Protein 5DGX (pdb70)

InterPro domains:
  IPR003439 ABC transporter-like, ATP-binding domain [PF00005] (387-537)
  IPR003439 ABC transporter-like, ATP-binding domain [PS50893] (372-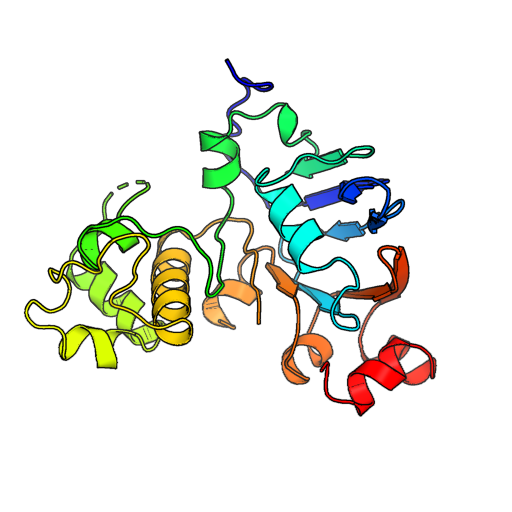606)
  IPR003593 AAA+ ATPase domain [SM00382] (396-583)
  IPR011527 ABC transporter type 1, transmembrane domain [PF00664] (47-317)
  IPR011527 ABC transporter type 1, transmembrane domain [PS50929] (47-340)
  IPR011917 ABC transporter, lipid A-core flippase, MsbA [TIGR02203] (32-605)
  IPR017871 ABC transporter-like, conserved site [PS00211] (509-523)
  IPR027417 P-loop containing nucleoside triphosphate hydrolase [G3DSA:3.40.50.300] (358-608)
  IPR027417 P-loop containing nucleoside triphosphate hydrolase [SSF52540] (364-606)
  IPR036640 ABC transporter type 1, transmembrane domain superfamily [G3DSA:1.20.1560.10] (19-357)
  IPR036640 ABC transporter type 1, transmembrane domain superfamily [SSF90123] (33-357)
  IPR039421 Type 1 protein exporter [PTHR24221] (89-603)

CATH classification: 3.40.50.300

Nearest PDB structures (foldseek):
  5dgx-assembly1_A  TM=1.004E+00  e=2.145E-57  Francisella tularensis subsp. tularensis FSC198
  5eum-assembly1_B  TM=8.869E-01  e=3.271E-34  Haemophilus influenzae PittII
  7qks-assembly1_A  TM=8.684E-01  e=1.379E-29  Komagataella phaffii CBS 7435
  7qkr-assembly1_A  TM=8.615E-01  e=6.132E-29  Komagataella phaffii CBS 7435
  8izp-assembly1_A  TM=8.606E-01  e=4.186E-22  Homo sapiens

Structure (mmCIF, N/CA/C/O backbone):
data_5DGX
#
_entry.id   5DGX
#
_cell.length_a   39.597
_cell.length_b   70.886
_cell.length_c   46.647
_cell.angle_alpha   90.00
_cell.angle_beta   103.77
_cell.angle_gamma   90.00
#
_symmetry.space_group_name_H-M   'P 1 21 1'
#
loop_
_entity.id
_entity.type
_entity.pdbx_description
1 polymer 'Lipid A export ATP-binding/permease protein MsbA'
2 non-polymer "ADENOSINE-5'-DIPHOSPHATE"
3 water water
#
loop_
_atom_site.group_PDB
_atom_site.id
_atom_site.type_symbol
_atom_site.label_atom_id
_atom_site.label_alt_id
_atom_site.label_comp_id
_atom_site.label_asym_id
_atom_site.label_entity_id
_atom_site.label_seq_id
_atom_site.pdbx_PDB_ins_code
_atom_site.Cartn_x
_atom_site.Cartn_y
_atom_site.Cartn_z
_atom_site.occupancy
_atom_site.B_iso_or_equiv
_atom_site.auth_seq_id
_atom_site.auth_comp_id
_atom_site.auth_asym_id
_atom_site.auth_atom_id
_atom_site.pdbx_PDB_model_num
ATOM 1 N N . LYS A 1 5 ? 20.060 59.689 31.915 1.00 49.96 358 LYS A N 1
ATOM 2 C CA . LYS A 1 5 ? 21.007 59.022 32.863 1.00 47.20 358 LYS A CA 1
ATOM 3 C C . LYS A 1 5 ? 20.418 57.838 33.616 1.00 46.77 358 LYS A C 1
ATOM 4 O O . LYS A 1 5 ? 19.255 57.838 34.040 1.00 44.71 358 LYS A O 1
ATOM 6 N N A GLU A 1 6 ? 21.270 56.837 33.786 0.50 45.15 359 GLU A N 1
ATOM 7 N N B GLU A 1 6 ? 21.239 56.808 33.759 0.50 43.49 359 GLU A N 1
ATOM 8 C CA A GLU A 1 6 ? 20.955 55.630 34.505 0.50 42.84 359 GLU A CA 1
ATOM 9 C CA B GLU A 1 6 ? 20.914 55.651 34.566 0.50 40.44 359 GLU A CA 1
ATOM 10 C C A GLU A 1 6 ? 22.217 55.329 35.297 0.50 41.28 359 GLU A C 1
ATOM 11 C C B GLU A 1 6 ? 22.212 55.289 35.266 0.50 39.97 359 GLU A C 1
ATOM 12 O O A GLU A 1 6 ? 23.277 55.907 35.024 0.50 40.76 359 GLU A O 1
ATOM 13 O O B GLU A 1 6 ? 23.285 55.790 34.900 0.50 39.70 359 GLU A O 1
ATOM 24 N N . THR A 1 7 ? 22.108 54.451 36.288 1.00 38.92 360 THR A N 1
ATOM 25 C CA . THR A 1 7 ? 23.254 54.055 37.089 1.00 38.32 360 THR A CA 1
ATOM 26 C C . THR A 1 7 ? 24.306 53.265 36.320 1.00 37.52 360 THR A C 1
ATOM 27 O O . THR A 1 7 ? 25.480 53.330 36.659 1.00 39.28 360 THR A O 1
ATOM 31 N N . GLY A 1 8 ? 23.895 52.529 35.287 1.00 35.07 361 GLY A N 1
ATOM 32 C CA . GLY A 1 8 ? 24.828 51.668 34.578 1.00 33.04 361 GLY A CA 1
ATOM 33 C C . GLY A 1 8 ? 24.963 51.915 33.089 1.00 34.09 361 GLY A C 1
ATOM 34 O O . GLY A 1 8 ? 24.026 52.354 32.417 1.00 34.19 361 GLY A O 1
ATOM 35 N N . SER A 1 9 ? 26.148 51.606 32.581 1.00 34.41 362 SER A N 1
ATOM 36 C CA . SER A 1 9 ? 26.454 51.747 31.163 1.00 35.48 362 SER A CA 1
ATOM 37 C C . SER A 1 9 ? 26.900 50.449 30.471 1.00 35.20 362 SER A C 1
ATOM 38 O O . SER A 1 9 ? 27.084 50.437 29.246 1.00 36.18 362 SER A O 1
ATOM 41 N N . LYS A 1 10 ? 27.055 49.363 31.232 1.00 31.45 363 LYS A N 1
ATOM 42 C CA . LYS A 1 10 ? 27.578 48.115 30.688 1.00 30.54 363 LYS A CA 1
ATOM 43 C C . LYS A 1 10 ? 26.512 47.354 29.937 1.00 28.61 363 LYS A C 1
ATOM 44 O O . LYS A 1 10 ? 25.359 47.271 30.386 1.00 27.47 363 LYS A O 1
ATOM 50 N N . GLU A 1 11 ? 26.909 46.802 28.797 1.00 29.17 364 GLU A N 1
ATOM 51 C CA . GLU A 1 11 ? 26.022 45.983 27.979 1.00 29.03 364 GLU A CA 1
ATOM 52 C C . GLU A 1 11 ? 26.599 44.573 27.833 1.00 28.26 364 GLU A C 1
ATOM 53 O O . GLU A 1 11 ? 27.406 44.318 26.939 1.00 25.90 364 GLU A O 1
ATOM 59 N N . LEU A 1 12 ? 26.228 43.666 28.739 1.00 24.69 365 LEU A N 1
ATOM 60 C CA . LEU A 1 12 ? 26.682 42.260 28.635 1.00 26.06 365 LEU A CA 1
ATOM 61 C C . LEU A 1 12 ? 26.156 41.611 27.345 1.00 26.99 365 LEU A C 1
ATOM 62 O O . LEU A 1 12 ? 24.961 41.596 27.078 1.00 27.36 365 LEU A O 1
ATOM 67 N N . ALA A 1 13 ? 27.056 41.055 26.543 1.00 27.85 366 ALA A N 1
ATOM 68 C CA . ALA A 1 13 ? 26.655 40.469 25.278 1.00 29.47 366 ALA A CA 1
ATOM 69 C C . ALA A 1 13 ? 26.081 39.080 25.429 1.00 30.06 366 ALA A C 1
ATOM 70 O O . ALA A 1 13 ? 25.044 38.788 24.861 1.00 34.41 366 ALA A O 1
ATOM 72 N N . LYS A 1 14 ? 26.734 38.226 26.213 1.00 29.40 367 LYS A N 1
ATOM 73 C CA . LYS A 1 14 ? 26.297 36.851 26.381 1.00 30.34 367 LYS A CA 1
ATOM 74 C C . LYS A 1 14 ? 26.257 36.528 27.854 1.00 29.68 367 LYS A C 1
ATOM 75 O O . LYS A 1 14 ? 27.267 36.650 28.549 1.00 26.48 367 LYS A O 1
ATOM 81 N N . VAL A 1 15 ? 25.069 36.130 28.300 1.00 29.60 368 VAL A N 1
ATOM 82 C CA . VAL A 1 15 ? 24.798 35.804 29.699 1.00 28.39 368 VAL A CA 1
ATOM 83 C C . VAL A 1 15 ? 24.417 34.327 29.876 1.00 28.60 368 VAL A C 1
ATOM 84 O O . VAL A 1 15 ? 23.546 33.820 29.185 1.00 28.23 368 VAL A O 1
ATOM 88 N N . ASP A 1 16 ? 25.119 33.643 30.777 1.00 27.37 369 ASP A N 1
ATOM 89 C CA . ASP A 1 16 ? 24.885 32.233 31.056 1.00 29.53 369 ASP A CA 1
ATOM 90 C C . ASP A 1 16 ? 23.680 32.024 31.979 1.00 28.09 369 ASP A C 1
ATOM 91 O O . ASP A 1 16 ? 22.939 31.040 31.835 1.00 27.75 369 ASP A O 1
ATOM 96 N N . GLY A 1 17 ? 23.483 32.933 32.926 1.00 28.63 370 GLY A N 1
ATOM 97 C CA . GLY A 1 17 ? 22.332 32.852 33.802 1.00 26.29 370 GLY A CA 1
ATOM 98 C C . GLY A 1 17 ? 22.569 32.591 35.283 1.00 25.59 370 GLY A C 1
ATOM 99 O O . GLY A 1 17 ? 21.670 32.160 35.959 1.00 26.89 370 GLY A O 1
ATOM 100 N N . ASN A 1 18 ? 23.774 32.848 35.772 1.00 24.91 371 ASN A N 1
ATOM 101 C CA . ASN A 1 18 ? 24.083 32.757 37.170 1.00 24.55 371 ASN A CA 1
ATOM 102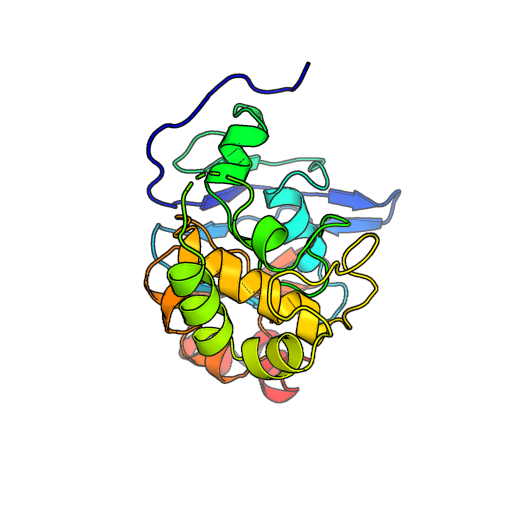 C C . ASN A 1 18 ? 23.536 34.012 37.812 1.00 24.56 371 ASN A C 1
ATOM 103 O O . ASN A 1 18 ? 23.813 35.126 37.347 1.00 26.14 371 ASN A O 1
ATOM 108 N N . VAL A 1 19 ? 22.756 33.846 38.873 1.00 24.47 372 VAL A N 1
ATOM 109 C CA . VAL A 1 19 ? 22.172 34.994 39.565 1.00 23.94 372 VAL A CA 1
ATOM 110 C C . VAL A 1 19 ? 22.575 34.867 41.023 1.00 24.11 372 VAL A C 1
ATOM 111 O O . VAL A 1 19 ? 22.371 33.829 41.640 1.00 26.33 372 VAL A O 1
ATOM 115 N N . THR A 1 20 ? 23.167 35.928 41.558 1.00 23.83 373 THR A N 1
ATOM 116 C CA . THR A 1 20 ? 23.618 35.968 42.930 1.00 22.27 373 THR A CA 1
ATOM 117 C C . THR A 1 20 ? 22.889 37.101 43.663 1.00 23.28 373 THR A C 1
ATOM 118 O O . THR A 1 20 ? 22.999 38.264 43.307 1.00 23.06 373 THR A O 1
ATOM 122 N N . ILE A 1 21 ? 22.167 36.759 44.708 1.00 22.19 374 ILE A N 1
ATOM 123 C CA . ILE A 1 21 ? 21.494 37.763 45.536 1.00 22.49 374 ILE A CA 1
ATOM 124 C C . ILE A 1 21 ? 22.285 37.728 46.846 1.00 23.66 374 ILE A C 1
ATOM 125 O O . ILE A 1 21 ? 22.467 36.656 47.419 1.00 23.71 374 ILE A O 1
ATOM 130 N N . LYS A 1 22 ? 22.725 38.890 47.323 1.00 24.17 375 LYS A N 1
ATOM 131 C CA . LYS A 1 22 ? 23.566 38.962 48.521 1.00 27.91 375 LYS A CA 1
ATOM 132 C C . LYS A 1 22 ? 23.160 40.109 49.435 1.00 27.08 375 LYS A C 1
ATOM 133 O O . LYS A 1 22 ? 23.066 41.272 49.010 1.00 24.82 375 LYS A O 1
ATOM 139 N N . ASP A 1 23 ? 22.930 39.770 50.698 1.00 28.41 376 ASP A N 1
ATOM 140 C CA . ASP A 1 23 ? 22.547 40.718 51.762 1.00 29.57 376 ASP A CA 1
ATOM 141 C C . ASP A 1 23 ? 21.454 41.689 51.322 1.00 29.10 376 ASP A C 1
ATOM 142 O O . ASP A 1 23 ? 21.483 42.862 51.711 1.00 28.31 376 ASP A O 1
ATOM 147 N N . LEU A 1 24 ? 20.471 41.197 50.561 1.00 26.29 377 LEU A N 1
ATOM 148 C CA . LEU A 1 24 ? 19.461 42.084 49.987 1.00 25.40 377 LEU A CA 1
ATOM 149 C C . LEU A 1 24 ? 18.397 42.481 51.015 1.00 25.26 377 LEU A C 1
ATOM 150 O O . LEU A 1 24 ? 17.784 41.623 51.601 1.00 24.19 377 LEU A O 1
ATOM 155 N N . SER A 1 25 ? 18.212 43.779 51.211 1.00 22.89 378 SER A N 1
ATOM 156 C CA . SER A 1 25 ? 17.185 44.316 52.096 1.00 24.20 378 SER A CA 1
ATOM 157 C C . SER A 1 25 ? 16.364 45.380 51.384 1.00 22.83 378 SER A C 1
ATOM 158 O O . SER A 1 25 ? 16.850 46.077 50.468 1.00 23.41 378 SER A O 1
ATOM 161 N N . PHE A 1 26 ? 15.116 45.525 51.805 1.00 22.13 379 PHE A N 1
ATOM 162 C CA . PHE A 1 26 ? 14.209 46.494 51.244 1.00 22.98 379 PHE A CA 1
ATOM 163 C C . PHE A 1 26 ? 13.095 46.784 52.242 1.00 24.13 379 PHE A C 1
ATOM 164 O O . PHE A 1 26 ? 12.735 45.921 53.063 1.00 23.05 379 PHE A O 1
ATOM 172 N N . ALA A 1 27 ? 12.590 48.004 52.187 1.00 23.74 380 ALA A N 1
ATOM 173 C CA . ALA A 1 27 ? 11.491 48.430 53.048 1.00 23.31 380 ALA A CA 1
ATOM 174 C C . ALA A 1 27 ? 10.527 49.334 52.312 1.00 23.59 380 ALA A C 1
ATOM 175 O O . ALA A 1 27 ? 10.932 50.062 51.403 1.00 24.18 380 ALA A O 1
ATOM 177 N N . PHE A 1 28 ? 9.255 49.270 52.687 1.00 24.19 381 PHE A N 1
ATOM 178 C CA . PHE A 1 28 ? 8.238 50.225 52.266 1.00 23.65 381 PHE A CA 1
ATOM 179 C C . PHE A 1 28 ? 8.054 51.094 53.514 1.00 26.07 381 PHE A C 1
ATOM 180 O O . PHE A 1 28 ? 7.465 50.647 54.514 1.00 25.33 381 PHE A O 1
ATOM 188 N N . GLY A 1 29 ? 8.607 52.302 53.498 1.00 26.15 382 GLY A N 1
ATOM 189 C CA . GLY A 1 29 ? 8.560 53.162 54.698 1.00 30.51 382 GLY A CA 1
ATOM 190 C C . GLY A 1 29 ? 9.264 52.485 55.867 1.00 29.81 382 GLY A C 1
ATOM 191 O O . GLY A 1 29 ? 10.396 52.072 55.775 1.00 31.34 382 GLY A O 1
ATOM 192 N N . GLU A 1 30 ? 8.589 52.347 56.989 1.00 33.08 383 GLU A N 1
ATOM 193 C CA . GLU A 1 30 ? 9.195 51.668 58.134 1.00 35.07 383 GLU A CA 1
ATOM 194 C C . GLU A 1 30 ? 8.928 50.164 58.139 1.00 34.34 383 GLU A C 1
ATOM 195 O O . GLU A 1 30 ? 9.381 49.471 59.053 1.00 33.67 383 GLU A O 1
ATOM 201 N N . HIS A 1 31 ? 8.221 49.647 57.111 1.00 31.47 384 HIS A N 1
ATOM 202 C CA . HIS A 1 31 ? 7.925 48.209 57.016 1.00 30.22 384 HIS A CA 1
ATOM 203 C C . HIS A 1 31 ? 9.024 47.516 56.245 1.00 29.65 384 HIS A C 1
ATOM 204 O O . HIS A 1 31 ? 9.065 47.608 55.036 1.00 26.74 384 HIS A O 1
ATOM 211 N N . LYS A 1 32 ? 9.939 46.871 56.968 1.00 30.40 385 LYS A N 1
ATOM 212 C CA . LYS A 1 32 ? 11.051 46.122 56.367 1.00 31.42 385 LYS A CA 1
ATOM 213 C C . LYS A 1 32 ? 10.521 44.799 55.830 1.00 30.38 385 LYS A C 1
ATOM 214 O O . LYS A 1 32 ? 10.199 43.916 56.596 1.00 32.22 385 LYS A O 1
ATOM 220 N N . VAL A 1 33 ? 10.482 44.655 54.507 1.00 27.87 386 VAL A N 1
ATOM 221 C CA . VAL A 1 33 ? 9.879 43.484 53.874 1.00 27.12 386 VAL A CA 1
ATOM 222 C C . VAL A 1 33 ? 10.877 42.430 53.359 1.00 25.45 386 VAL A C 1
ATOM 223 O O . VAL A 1 33 ? 10.479 41.309 53.047 1.00 23.06 386 VAL A O 1
ATOM 227 N N . LEU A 1 34 ? 12.149 42.814 53.297 1.00 24.71 387 LEU A N 1
ATOM 228 C CA . LEU A 1 34 ? 13.241 41.917 52.951 1.00 23.87 387 LEU A CA 1
ATOM 229 C C . LEU A 1 34 ? 14.395 42.293 53.879 1.00 25.24 387 LEU A C 1
ATOM 230 O O . LEU A 1 34 ? 14.723 43.490 54.020 1.00 22.63 387 LEU A O 1
ATOM 235 N N A SER A 1 35 ? 14.983 41.288 54.533 0.50 26.03 388 SER A N 1
ATOM 236 N N B SER A 1 35 ? 14.984 41.289 54.526 0.50 26.05 388 SER A N 1
ATOM 237 C CA A SER A 1 35 ? 16.092 41.489 55.474 0.50 27.87 388 SER A CA 1
ATOM 238 C CA B SER A 1 35 ? 16.125 41.508 55.403 0.50 28.05 388 SER A CA 1
ATOM 239 C C A SER A 1 35 ? 17.269 40.523 55.215 0.50 27.53 388 SER A C 1
ATOM 240 C C B SER A 1 35 ? 17.257 40.516 55.157 0.50 27.53 388 SER A C 1
ATOM 241 O O A SER A 1 35 ? 17.182 39.335 55.541 0.50 28.63 388 SER A O 1
ATOM 242 O O B SER A 1 35 ? 17.135 39.319 55.430 0.50 28.52 388 SER A O 1
ATOM 247 N N . GLY A 1 36 ? 18.360 41.041 54.644 1.00 26.94 389 GLY A N 1
ATOM 248 C CA . GLY A 1 36 ? 19.564 40.262 54.393 1.00 26.36 389 GLY A CA 1
ATOM 249 C C . GLY A 1 36 ? 19.383 38.981 53.627 1.00 25.78 389 GLY A C 1
ATOM 250 O O . GLY A 1 36 ? 19.947 37.979 53.991 1.00 26.58 389 GLY A O 1
ATOM 251 N N . VAL A 1 37 ? 18.607 39.029 52.545 1.00 24.61 390 VAL A N 1
ATOM 252 C CA . VAL A 1 37 ? 18.381 37.848 51.755 1.00 23.97 390 VAL A CA 1
ATOM 253 C C . VAL A 1 37 ? 19.608 37.537 50.930 1.00 25.18 390 VAL A C 1
ATOM 254 O O . VAL A 1 37 ? 20.157 38.408 50.213 1.00 22.63 390 VAL A O 1
ATOM 258 N N . SER A 1 38 ? 20.020 36.277 51.000 1.00 24.35 391 SER A N 1
ATOM 259 C CA . SER A 1 38 ? 21.149 35.818 50.239 1.00 24.21 391 SER A CA 1
ATOM 260 C C . SER A 1 38 ? 20.839 34.465 49.579 1.00 24.74 391 SER A C 1
ATOM 261 O O . SER A 1 38 ? 20.455 33.492 50.251 1.00 26.44 391 SER A O 1
ATOM 264 N N . VAL A 1 39 ? 20.974 34.401 48.261 1.00 25.48 392 VAL A N 1
ATOM 265 C CA . VAL A 1 39 ? 20.718 33.149 47.513 1.00 24.47 392 VAL A CA 1
ATOM 266 C C . VAL A 1 39 ? 21.641 33.106 46.289 1.00 25.70 392 VAL A C 1
ATOM 267 O O . VAL A 1 39 ? 21.770 34.088 45.616 1.00 23.47 392 VAL A O 1
ATOM 271 N N . ASP A 1 40 ? 22.278 31.977 46.016 1.00 26.90 393 ASP A N 1
ATOM 272 C CA . ASP A 1 40 ? 23.141 31.892 44.823 1.00 32.69 393 ASP A CA 1
ATOM 273 C C . ASP A 1 40 ? 22.499 30.853 43.924 1.00 31.63 393 ASP A C 1
ATOM 274 O O . ASP A 1 40 ? 22.294 29.699 44.320 1.00 34.38 393 ASP A O 1
ATOM 279 N N . ILE A 1 41 ? 22.133 31.291 42.728 1.00 30.91 394 ILE A N 1
ATOM 280 C CA . ILE A 1 41 ? 21.443 30.472 41.756 1.00 27.61 394 ILE A CA 1
ATOM 281 C C . ILE A 1 41 ? 22.404 30.210 40.613 1.00 27.76 394 ILE A C 1
ATOM 282 O O . ILE A 1 41 ? 22.865 31.148 39.948 1.00 29.41 394 ILE A O 1
ATOM 287 N N A LYS A 1 42 ? 22.756 28.948 40.393 0.50 25.88 395 LYS A N 1
ATOM 288 N N B LYS A 1 42 ? 22.710 28.940 40.390 0.50 25.76 395 LYS A N 1
ATOM 289 C CA A LYS A 1 42 ? 23.694 28.641 39.309 0.50 26.38 395 LYS A CA 1
ATOM 290 C CA B LYS A 1 42 ? 23.628 28.549 39.325 0.50 26.33 395 LYS A CA 1
ATOM 291 C C A LYS A 1 42 ? 22.919 28.521 37.992 0.50 25.22 395 LYS A C 1
ATOM 292 C C B LYS A 1 42 ? 22.896 28.496 37.976 0.50 25.09 395 LYS A C 1
ATOM 293 O O A LYS A 1 42 ? 21.757 28.133 37.950 0.50 23.60 395 LYS A O 1
ATOM 294 O O B LYS A 1 42 ? 21.728 28.125 37.895 0.50 23.31 395 LYS A O 1
ATOM 305 N N . ALA A 1 43 ? 23.583 28.872 36.905 1.00 25.80 396 ALA A N 1
ATOM 306 C CA . ALA A 1 43 ? 22.982 28.824 35.571 1.00 26.43 396 ALA A CA 1
ATOM 307 C C . ALA A 1 43 ? 22.281 27.511 35.322 1.00 26.27 396 ALA A C 1
ATOM 308 O O . ALA A 1 43 ? 22.845 26.449 35.577 1.00 28.34 396 ALA A O 1
ATOM 310 N N . GLY A 1 44 ? 21.038 27.582 34.858 1.00 25.57 397 GLY A N 1
ATOM 311 C CA . GLY A 1 44 ? 20.278 26.401 34.547 1.00 26.98 397 GLY A CA 1
ATOM 312 C C . GLY A 1 44 ? 19.463 25.803 35.672 1.00 26.13 397 GLY A C 1
ATOM 313 O O . GLY A 1 44 ? 18.637 24.938 35.443 1.00 25.24 397 GLY A O 1
ATOM 314 N N . GLN A 1 45 ? 19.679 26.237 36.907 1.00 26.07 398 GLN A N 1
ATOM 315 C CA . GLN A 1 45 ? 18.900 25.685 37.988 1.00 27.20 398 GLN A CA 1
ATOM 316 C C . GLN A 1 45 ? 17.487 26.272 38.010 1.00 26.03 398 GLN A C 1
ATOM 317 O O . GLN A 1 45 ? 17.254 27.379 37.492 1.00 24.98 398 GLN A O 1
ATOM 323 N N . THR A 1 46 ? 16.576 25.541 38.657 1.00 24.18 399 THR A N 1
ATOM 324 C CA . THR A 1 46 ? 15.230 26.014 38.960 1.00 24.34 399 THR A CA 1
ATOM 325 C C . THR A 1 46 ? 15.206 26.144 40.488 1.00 23.38 399 THR A C 1
ATOM 326 O O . THR A 1 46 ? 15.374 25.156 41.209 1.00 22.94 399 THR A O 1
ATOM 330 N N . VAL A 1 47 ? 15.016 27.360 40.949 1.00 19.48 400 VAL A N 1
ATOM 331 C CA . VAL A 1 47 ? 14.943 27.673 42.387 1.00 21.16 400 VAL A CA 1
ATOM 332 C C . VAL A 1 47 ? 13.551 28.196 42.697 1.00 19.36 400 VAL A C 1
ATOM 333 O O . VAL A 1 47 ? 13.102 29.219 42.170 1.00 19.40 400 VAL A O 1
ATOM 337 N N . ALA A 1 48 ? 12.877 27.511 43.624 1.00 20.42 401 ALA A N 1
ATOM 338 C CA . ALA A 1 48 ? 11.515 27.847 44.008 1.00 20.56 401 ALA A CA 1
ATOM 339 C C . ALA A 1 48 ? 11.533 28.645 45.295 1.00 21.86 401 ALA A C 1
ATOM 340 O O . ALA A 1 48 ? 12.199 28.247 46.269 1.00 24.53 401 ALA A O 1
ATOM 342 N N . PHE A 1 49 ? 10.856 29.794 45.300 1.00 20.35 402 PHE A N 1
ATOM 343 C CA . PHE A 1 49 ? 10.728 30.624 46.487 1.00 21.11 402 PHE A CA 1
ATOM 344 C C . PHE A 1 49 ? 9.332 30.372 47.053 1.00 20.04 402 PHE A C 1
ATOM 345 O O . PHE A 1 49 ? 8.346 30.468 46.286 1.00 20.33 402 PHE A O 1
ATOM 353 N N . VAL A 1 50 ? 9.242 30.044 48.356 1.00 19.54 403 VAL A N 1
ATOM 354 C CA . VAL A 1 50 ? 7.985 29.775 48.981 1.00 20.40 403 VAL A CA 1
ATOM 355 C C . VAL A 1 50 ? 7.902 30.518 50.311 1.00 20.80 403 VAL A C 1
ATOM 356 O O . VAL A 1 50 ? 8.907 30.882 50.918 1.00 22.49 403 VAL A O 1
ATOM 360 N N . GLY A 1 51 ? 6.689 30.721 50.746 1.00 21.42 404 GLY A N 1
ATOM 361 C CA . GLY A 1 51 ? 6.472 31.444 52.007 1.00 22.68 404 GLY A CA 1
ATOM 362 C C . GLY A 1 51 ? 5.053 31.935 52.055 1.00 23.32 404 GLY A C 1
ATOM 363 O O . GLY A 1 51 ? 4.373 32.000 51.052 1.00 22.69 404 GLY A O 1
ATOM 364 N N . LYS A 1 52 ? 4.580 32.228 53.258 1.00 25.38 405 LYS A N 1
ATOM 365 C CA . LYS A 1 52 ? 3.253 32.767 53.396 1.00 27.56 405 LYS A CA 1
ATOM 366 C C . LYS A 1 52 ? 3.120 34.089 52.647 1.00 26.34 405 LYS A C 1
ATOM 367 O O . LYS A 1 52 ? 4.097 34.799 52.440 1.00 26.23 405 LYS A O 1
ATOM 373 N N . SER A 1 53 ? 1.907 34.394 52.199 1.00 28.49 406 SER A N 1
ATOM 374 C CA . SER A 1 53 ? 1.630 35.685 51.576 1.00 31.06 406 SER A CA 1
ATOM 375 C C . SER A 1 53 ? 2.265 36.749 52.454 1.00 29.47 406 SER A C 1
ATOM 376 O O . SER A 1 53 ? 2.221 36.647 53.697 1.00 30.43 406 SER A O 1
ATOM 379 N N . GLY A 1 54 ? 2.858 37.758 51.828 1.00 29.54 407 GLY A N 1
ATOM 380 C CA . GLY A 1 54 ? 3.537 38.849 52.550 1.00 27.35 407 GLY A CA 1
ATOM 381 C C . GLY A 1 54 ? 4.980 38.620 52.987 1.00 26.60 407 GLY A C 1
ATOM 382 O O . GLY A 1 54 ? 5.561 39.470 53.625 1.00 28.04 407 GLY A O 1
ATOM 383 N N A SER A 1 55 ? 5.549 37.463 52.641 0.50 25.38 408 SER A N 1
ATOM 384 N N B SER A 1 55 ? 5.557 37.468 52.659 0.50 25.69 408 SER A N 1
ATOM 385 C CA A SER A 1 55 ? 6.918 37.118 53.013 0.50 24.77 408 SER A CA 1
ATOM 386 C CA B SER A 1 55 ? 6.923 37.165 53.059 0.50 25.25 408 SER A CA 1
ATOM 387 C C A SER A 1 55 ? 7.990 37.885 52.216 0.50 23.37 408 SER A C 1
ATOM 388 C C B SER A 1 55 ? 7.995 37.885 52.217 0.50 23.62 408 SER A C 1
ATOM 389 O O A SER A 1 55 ? 9.180 37.771 52.524 0.50 23.45 408 SER A O 1
ATOM 390 O O B SER A 1 55 ? 9.190 37.741 52.497 0.50 23.56 408 SER A O 1
ATOM 395 N N . GLY A 1 56 ? 7.582 38.617 51.177 1.00 23.67 409 GLY A N 1
ATOM 396 C CA . GLY A 1 56 ? 8.507 39.424 50.364 1.00 23.37 409 GLY A CA 1
ATOM 397 C C . GLY A 1 56 ? 8.898 38.849 49.019 1.00 22.23 409 GLY A C 1
ATOM 398 O O . GLY A 1 56 ? 9.768 39.401 48.309 1.00 25.03 409 GLY A O 1
ATOM 399 N N . LYS A 1 57 ? 8.226 37.783 48.612 1.00 22.46 410 LYS A N 1
ATOM 400 C CA . LYS A 1 57 ? 8.586 37.043 47.387 1.00 23.45 410 LYS A CA 1
ATOM 401 C C . LYS A 1 57 ? 8.438 37.881 46.097 1.00 23.00 410 LYS A C 1
ATOM 402 O O . LYS A 1 57 ? 9.352 37.932 45.275 1.00 22.76 410 LYS A O 1
ATOM 408 N N . THR A 1 58 ? 7.283 38.509 45.929 1.00 22.48 411 THR A N 1
ATOM 409 C CA . THR A 1 58 ? 7.005 39.331 44.761 1.00 24.51 411 THR A CA 1
ATOM 410 C C . THR A 1 58 ? 7.968 40.519 44.724 1.00 24.35 411 THR A C 1
ATOM 411 O O . THR A 1 58 ? 8.549 40.861 43.668 1.00 20.97 411 THR A O 1
ATOM 415 N N . THR A 1 59 ? 8.158 41.137 45.876 1.00 21.89 412 THR A N 1
ATOM 416 C CA . THR A 1 59 ? 9.012 42.309 45.985 1.00 22.22 412 THR A CA 1
ATOM 417 C C . THR A 1 59 ? 10.435 41.938 45.617 1.00 20.66 412 THR A C 1
ATOM 418 O O . THR A 1 59 ? 11.067 42.670 44.849 1.00 21.21 412 THR A O 1
ATOM 422 N N . LEU A 1 60 ? 10.903 40.774 46.076 1.00 19.58 413 LEU A N 1
ATOM 423 C CA . LEU A 1 60 ? 12.250 40.295 45.718 1.00 21.28 413 LEU A CA 1
ATOM 424 C C . LEU A 1 60 ? 12.402 40.197 44.185 1.00 19.62 413 LEU A C 1
ATOM 425 O O . LEU A 1 60 ? 13.391 40.684 43.606 1.00 19.93 413 LEU A O 1
ATOM 430 N N . THR A 1 61 ? 11.417 39.579 43.536 1.00 19.54 414 THR A N 1
ATOM 431 C CA . THR A 1 61 ? 11.494 39.370 42.102 1.00 21.44 414 THR A CA 1
ATOM 432 C C . THR A 1 61 ? 11.421 40.680 41.371 1.00 21.86 414 THR A C 1
ATOM 433 O O . THR A 1 61 ? 12.055 40.833 40.330 1.00 23.00 414 THR A O 1
ATOM 437 N N . SER A 1 62 ? 10.633 41.623 41.878 1.00 21.15 415 SER A N 1
ATOM 438 C CA . SER A 1 62 ? 10.541 42.945 41.259 1.00 24.89 415 SER A CA 1
ATOM 439 C C . SER A 1 62 ? 11.877 43.691 41.293 1.00 23.06 415 SER A C 1
ATOM 440 O O . SER A 1 62 ? 12.239 44.380 40.314 1.00 22.58 415 SER A O 1
ATOM 443 N N . ILE A 1 63 ? 12.572 43.573 42.434 1.00 19.27 416 ILE A N 1
ATOM 444 C CA . ILE A 1 63 ? 13.874 44.167 42.643 1.00 19.14 416 ILE A CA 1
ATOM 445 C C . ILE A 1 63 ? 14.848 43.629 41.586 1.00 19.75 416 ILE A C 1
ATOM 446 O O . ILE A 1 63 ? 15.655 44.354 41.047 1.00 20.65 416 ILE A O 1
ATOM 451 N N . ILE A 1 64 ? 14.747 42.356 41.240 1.00 21.92 417 ILE A N 1
ATOM 452 C CA . ILE A 1 64 ? 15.620 41.831 40.212 1.00 20.37 417 ILE A CA 1
ATOM 453 C C . ILE A 1 64 ? 15.500 42.569 38.877 1.00 21.72 417 ILE A C 1
ATOM 454 O O . ILE A 1 64 ? 16.529 42.805 38.238 1.00 21.39 417 ILE A O 1
ATOM 459 N N . SER A 1 65 ? 14.273 42.933 38.473 1.00 20.68 418 SER A N 1
ATOM 460 C CA . SER A 1 65 ? 14.043 43.653 37.223 1.00 21.44 418 SER A CA 1
ATOM 461 C C . SER A 1 65 ? 14.244 45.168 37.393 1.00 20.95 418 SER A C 1
ATOM 462 O O . SER A 1 65 ? 14.056 45.919 36.437 1.00 24.03 418 SER A O 1
ATOM 465 N N . ARG A 1 66 ? 14.624 45.571 38.613 1.00 20.87 419 ARG A N 1
ATOM 466 C CA . ARG A 1 66 ? 14.797 46.972 38.993 1.00 22.98 419 ARG A CA 1
ATOM 467 C C . ARG A 1 66 ? 13.479 47.778 38.964 1.00 22.25 419 ARG A C 1
ATOM 468 O O . ARG A 1 66 ? 13.480 48.978 38.703 1.00 24.92 419 ARG A O 1
ATOM 476 N N . PHE A 1 67 ? 12.359 47.102 39.181 1.00 22.41 420 P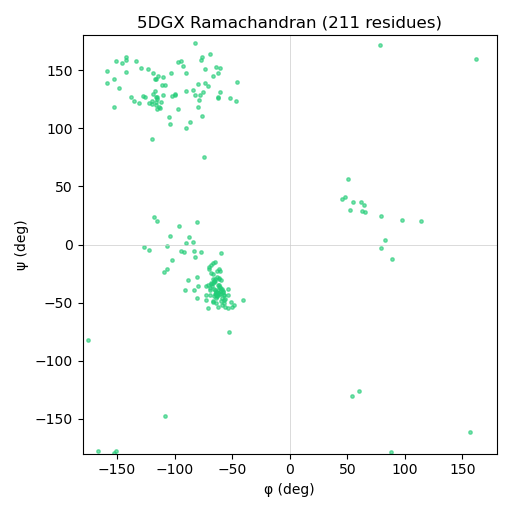HE A N 1
ATOM 477 C CA . PHE A 1 67 ? 11.055 47.768 39.362 1.00 23.65 420 PHE A CA 1
ATOM 478 C C . PHE A 1 67 ? 11.035 48.496 40.716 1.00 20.95 420 PHE A C 1
ATOM 479 O O . PHE A 1 67 ? 10.220 49.416 40.912 1.00 22.34 420 PHE A O 1
ATOM 487 N N . TYR A 1 68 ? 11.918 48.067 41.625 1.00 21.71 421 TYR A N 1
ATOM 488 C CA . TYR A 1 68 ? 12.200 48.701 42.935 1.00 21.30 421 TYR A CA 1
ATOM 489 C C . TYR A 1 68 ? 13.698 48.560 43.138 1.00 22.32 421 TYR A C 1
ATOM 490 O O . TYR A 1 68 ? 14.338 47.677 42.522 1.00 24.81 421 TYR A O 1
ATOM 499 N N . THR A 1 69 ? 14.272 49.392 43.987 1.00 21.89 422 THR A N 1
ATOM 500 C CA . THR A 1 69 ? 15.707 49.395 44.228 1.00 23.21 422 THR A CA 1
ATOM 501 C C . THR A 1 69 ? 15.995 48.993 45.677 1.00 22.93 422 THR A C 1
ATOM 502 O O . THR A 1 69 ? 15.451 49.570 46.606 1.00 25.35 422 THR A O 1
ATOM 506 N N . GLN A 1 70 ? 16.854 48.003 45.853 1.00 21.29 423 GLN A N 1
ATOM 507 C CA . GLN A 1 70 ? 17.187 47.532 47.202 1.00 22.35 423 GLN A CA 1
ATOM 508 C C . GLN A 1 70 ? 17.847 48.625 48.060 1.00 23.95 423 GLN A C 1
ATOM 509 O O . GLN A 1 70 ? 18.571 49.465 47.574 1.00 23.94 423 GLN A O 1
ATOM 515 N N . HIS A 1 71 ? 17.589 48.576 49.365 1.00 24.20 424 HIS A N 1
ATOM 516 C CA . HIS A 1 71 ? 18.189 49.496 50.314 1.00 28.00 424 HIS A CA 1
ATOM 517 C C . HIS A 1 71 ? 19.605 49.087 50.684 1.00 29.76 424 HIS A C 1
ATOM 518 O O . HIS A 1 71 ? 20.412 49.928 51.071 1.00 29.57 424 HIS A O 1
ATOM 525 N N . GLU A 1 72 ? 19.874 47.783 50.612 1.00 29.73 425 GLU A N 1
ATOM 526 C CA . GLU A 1 72 ? 21.170 47.213 50.904 1.00 32.41 425 GLU A CA 1
ATOM 527 C C . GLU A 1 72 ? 21.311 45.942 50.061 1.00 27.80 425 GLU A C 1
ATOM 528 O O . GLU A 1 72 ? 20.319 45.341 49.618 1.00 24.73 425 GLU A O 1
ATOM 534 N N . GLY A 1 73 ? 22.555 45.547 49.844 1.00 28.71 426 GLY A N 1
ATOM 535 C CA . GLY A 1 73 ? 22.853 44.301 49.149 1.00 28.15 426 GLY A CA 1
ATOM 536 C C . GLY A 1 73 ? 22.926 44.443 47.655 1.00 28.68 426 GLY A C 1
ATOM 537 O O . GLY A 1 73 ? 22.739 45.540 47.112 1.00 27.85 426 GLY A O 1
ATOM 538 N N . GLU A 1 74 ? 23.173 43.323 46.976 1.00 29.16 427 GLU A N 1
ATOM 539 C CA . GLU A 1 74 ? 23.283 43.333 45.526 1.00 30.77 427 GLU A CA 1
ATOM 540 C C . GLU A 1 74 ? 22.692 42.123 44.814 1.00 25.84 427 GLU A C 1
ATOM 541 O O . GLU A 1 74 ? 22.435 41.079 45.415 1.00 24.65 427 GLU A O 1
ATOM 547 N N . ILE A 1 75 ? 22.439 42.308 43.524 1.00 23.64 428 ILE A N 1
ATOM 548 C CA . ILE A 1 75 ? 21.981 41.278 42.650 1.00 23.16 428 ILE A CA 1
ATOM 549 C C . ILE A 1 75 ? 23.061 41.256 41.559 1.00 23.26 428 ILE A C 1
ATOM 550 O O . ILE A 1 75 ? 23.346 42.299 40.938 1.00 22.85 428 ILE A O 1
ATOM 555 N N . LEU A 1 76 ? 23.695 40.103 41.382 1.00 23.80 429 LEU A N 1
ATOM 556 C CA . LEU A 1 76 ? 24.727 39.940 40.346 1.00 25.22 429 LEU A CA 1
ATOM 557 C C . LEU A 1 76 ? 24.201 39.014 39.244 1.00 24.46 429 LEU A C 1
ATOM 558 O O . LEU A 1 76 ? 23.533 38.015 39.514 1.00 24.67 429 LEU A O 1
ATOM 563 N N . LEU A 1 77 ? 24.464 39.373 37.996 1.00 23.43 430 LEU A N 1
ATOM 564 C CA . LEU A 1 77 ? 24.138 38.557 36.852 1.00 24.66 430 LEU A CA 1
ATOM 565 C C . LEU A 1 77 ? 25.493 38.184 36.253 1.00 26.12 430 LEU A C 1
ATOM 566 O O . LEU A 1 77 ? 26.262 39.058 35.812 1.00 24.91 430 LEU A O 1
ATOM 571 N N . ASP A 1 78 ? 25.797 36.895 36.250 1.00 25.48 431 ASP A N 1
ATOM 572 C CA . ASP A 1 78 ? 27.131 36.428 35.865 1.00 27.50 431 ASP A CA 1
ATOM 573 C C . ASP A 1 78 ? 28.223 37.232 36.585 1.00 26.32 431 ASP A C 1
ATOM 574 O O . ASP A 1 78 ? 29.235 37.603 35.994 1.00 26.83 431 ASP A O 1
ATOM 579 N N . GLY A 1 79 ? 27.990 37.512 37.867 1.00 24.74 432 GLY A N 1
ATOM 580 C CA . GLY A 1 79 ? 28.936 38.241 38.699 1.00 25.41 432 GLY A CA 1
ATOM 581 C C . GLY A 1 79 ? 28.995 39.746 38.576 1.00 24.58 432 GLY A C 1
ATOM 582 O O . GLY A 1 79 ? 29.736 40.369 39.299 1.00 26.26 432 GLY A O 1
ATOM 583 N N . VAL A 1 80 ? 28.218 40.332 37.663 1.00 25.37 433 VAL A N 1
ATOM 584 C CA . VAL A 1 80 ? 28.175 41.795 37.453 1.00 25.53 433 VAL A CA 1
ATOM 585 C C . VAL A 1 80 ? 26.957 42.364 38.164 1.00 25.17 433 VAL A C 1
ATOM 586 O O . VAL A 1 80 ? 25.821 41.902 37.952 1.00 23.44 433 VAL A O 1
ATOM 590 N N . ASP A 1 81 ? 27.180 43.404 38.959 1.00 24.71 434 ASP A N 1
ATOM 591 C CA . ASP A 1 81 ? 26.073 44.036 39.669 1.00 24.66 434 ASP A CA 1
ATOM 592 C C . ASP A 1 81 ? 25.063 44.563 38.633 1.00 23.83 434 ASP A C 1
ATOM 593 O O . ASP A 1 81 ? 25.444 45.234 37.628 1.00 24.08 434 ASP A O 1
ATOM 598 N N . THR A 1 82 ? 23.787 44.248 38.833 1.00 21.89 435 THR A N 1
ATOM 599 C CA . THR A 1 82 ? 22.770 44.609 37.833 1.00 22.83 435 THR A CA 1
ATOM 600 C C . THR A 1 82 ? 22.660 46.100 37.633 1.00 23.41 435 THR A C 1
ATOM 601 O O . THR A 1 82 ? 22.320 46.558 36.544 1.00 23.70 435 THR A O 1
ATOM 605 N N . ARG A 1 83 ? 22.968 46.855 38.676 1.00 24.21 436 ARG A N 1
ATOM 606 C CA . ARG A 1 83 ? 22.934 48.328 38.611 1.00 26.64 436 ARG A CA 1
ATOM 607 C C . ARG A 1 83 ? 24.021 48.923 37.709 1.00 26.11 436 ARG A C 1
ATOM 608 O O . ARG A 1 83 ? 23.915 50.076 37.296 1.00 27.32 436 ARG A O 1
ATOM 616 N N . GLU A 1 84 ? 25.053 48.136 37.407 1.00 27.62 437 GLU A N 1
ATOM 617 C CA . GLU A 1 84 ? 26.109 48.547 36.461 1.00 27.83 437 GLU A CA 1
ATOM 618 C C . GLU A 1 84 ? 25.729 48.323 35.004 1.00 27.01 437 GLU A C 1
ATOM 619 O O . GLU A 1 84 ? 26.429 48.794 34.110 1.00 27.08 437 GLU A O 1
ATOM 625 N N . LEU A 1 85 ? 24.641 47.608 34.746 1.00 25.33 438 LEU A N 1
ATOM 626 C CA . LEU A 1 85 ? 24.186 47.365 33.372 1.00 25.37 438 LEU A CA 1
ATOM 627 C C . LEU A 1 85 ? 23.179 48.403 32.920 1.00 26.17 438 LEU A C 1
ATOM 628 O O . LEU A 1 85 ? 22.451 48.974 33.747 1.00 25.74 438 LEU A O 1
ATOM 633 N N . THR A 1 86 ? 23.076 48.658 31.628 1.00 25.04 439 THR A N 1
ATOM 634 C CA . THR A 1 86 ? 21.955 49.475 31.186 1.00 26.94 439 THR A CA 1
ATOM 635 C C . THR A 1 86 ? 20.668 48.671 31.505 1.00 27.04 439 THR A C 1
ATOM 636 O O . THR A 1 86 ? 20.688 47.422 31.591 1.00 24.76 439 THR A O 1
ATOM 640 N N . LEU A 1 87 ? 19.560 49.380 31.713 1.00 27.56 440 LEU A N 1
ATOM 641 C CA . LEU A 1 87 ? 18.286 48.716 31.980 1.00 28.56 440 LEU A CA 1
ATOM 642 C C . LEU A 1 87 ? 17.840 47.927 30.760 1.00 27.17 440 LEU A C 1
ATOM 643 O O . LEU A 1 87 ? 17.348 46.812 30.913 1.00 26.35 440 LEU A O 1
ATOM 648 N N . GLU A 1 88 ? 18.066 48.460 29.553 1.00 27.99 441 GLU A N 1
ATOM 649 C CA . GLU A 1 88 ? 17.713 47.716 28.358 1.00 28.58 441 GLU A CA 1
ATOM 650 C C . GLU A 1 88 ? 18.497 46.414 28.325 1.00 26.25 441 GLU A C 1
ATOM 651 O O . GLU A 1 88 ? 17.937 45.382 28.009 1.00 24.69 441 GLU A O 1
ATOM 657 N N . ASN A 1 89 ? 19.782 46.452 28.665 1.00 24.84 442 ASN A N 1
ATOM 658 C CA . ASN A 1 89 ? 20.582 45.235 28.619 1.00 25.81 442 ASN A CA 1
ATOM 659 C C . ASN A 1 89 ? 20.116 44.229 29.667 1.00 22.96 442 ASN A C 1
ATOM 660 O O . ASN A 1 89 ? 19.885 43.048 29.380 1.00 23.36 442 ASN A O 1
ATOM 665 N N . LEU A 1 90 ? 19.979 44.707 30.886 1.00 22.98 443 LEU A N 1
ATOM 666 C CA . LEU A 1 90 ? 19.526 43.858 31.968 1.00 23.17 443 LEU A CA 1
ATOM 667 C C . LEU A 1 90 ? 18.251 43.094 31.590 1.00 22.54 443 LEU A C 1
ATOM 668 O O . LEU A 1 90 ? 18.173 41.857 31.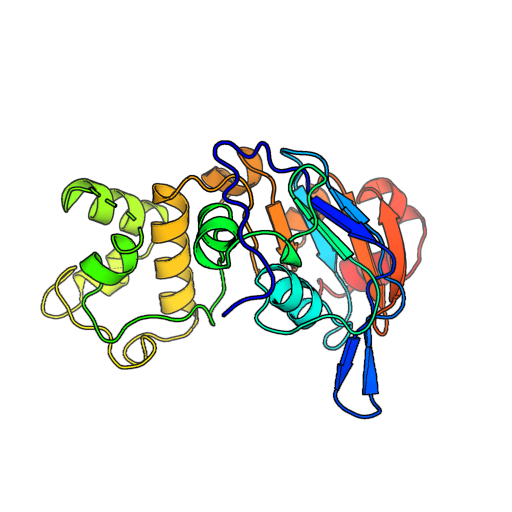720 1.00 25.03 443 LEU A O 1
ATOM 673 N N . ARG A 1 91 ? 17.248 43.838 31.152 1.00 21.62 444 ARG A N 1
ATOM 674 C CA . ARG A 1 91 ? 15.965 43.269 30.831 1.00 21.42 444 ARG A CA 1
ATOM 675 C C . ARG A 1 91 ? 15.984 42.379 29.615 1.00 22.97 444 ARG A C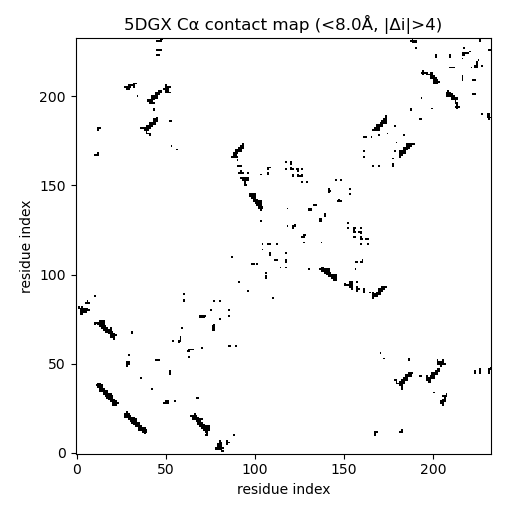 1
ATOM 676 O O . ARG A 1 91 ? 15.146 41.485 29.501 1.00 22.84 444 ARG A O 1
ATOM 684 N N . SER A 1 92 ? 16.958 42.607 28.724 1.00 22.89 445 SER A N 1
ATOM 685 C CA . SER A 1 92 ? 17.125 41.757 27.568 1.00 23.02 445 SER A CA 1
ATOM 686 C C . SER A 1 92 ? 17.465 40.314 27.996 1.00 22.50 445 SER A C 1
ATOM 687 O O . SER A 1 92 ? 17.267 39.380 27.215 1.00 23.82 445 SER A O 1
ATOM 690 N N . HIS A 1 93 ? 18.005 40.136 29.211 1.00 21.66 446 HIS A N 1
ATOM 691 C CA . HIS A 1 93 ? 18.430 38.829 29.699 1.00 22.53 446 HIS A CA 1
ATOM 692 C C . HIS A 1 93 ? 17.352 38.142 30.521 1.00 22.36 446 HIS A C 1
ATOM 693 O O . HIS A 1 93 ? 17.494 36.966 30.872 1.00 22.12 446 HIS A O 1
ATOM 700 N N . LEU A 1 94 ? 16.260 38.860 30.765 1.00 21.35 447 LEU A N 1
ATOM 701 C CA . LEU A 1 94 ? 15.182 38.367 31.622 1.00 20.57 447 LEU A CA 1
ATOM 702 C C . LEU A 1 94 ? 13.864 38.170 30.893 1.00 21.18 447 LEU A C 1
ATOM 703 O O . LEU A 1 94 ? 13.531 38.949 30.000 1.00 21.84 447 LEU A O 1
ATOM 708 N N . SER A 1 95 ? 13.127 37.113 31.254 1.00 21.52 448 SER A N 1
ATOM 709 C CA . SER A 1 95 ? 11.754 36.930 30.816 1.00 21.65 448 SER A CA 1
ATOM 710 C C . SER A 1 95 ? 10.891 36.870 32.090 1.00 21.12 448 SER A C 1
ATOM 711 O O . SER A 1 95 ? 11.212 36.107 32.990 1.00 21.40 448 SER A O 1
ATOM 714 N N A ILE A 1 96 ? 9.825 37.649 32.135 0.50 21.04 449 ILE A N 1
ATOM 715 N N B ILE A 1 96 ? 9.842 37.677 32.151 0.50 20.60 449 ILE A N 1
ATOM 716 C CA A ILE A 1 96 ? 8.923 37.649 33.286 0.50 22.44 449 ILE A CA 1
ATOM 717 C CA B ILE A 1 96 ? 8.896 37.656 33.280 0.50 21.60 449 ILE A CA 1
ATOM 718 C C A ILE A 1 96 ? 7.603 36.999 32.885 0.50 23.03 449 ILE A C 1
ATOM 719 C C B ILE A 1 96 ? 7.612 36.966 32.859 0.50 22.53 449 ILE A C 1
ATOM 720 O O A ILE A 1 96 ? 7.023 37.358 31.846 0.50 23.78 449 ILE A O 1
ATOM 721 O O B ILE A 1 96 ? 7.060 37.274 31.790 0.50 23.05 449 ILE A O 1
ATOM 730 N N . VAL A 1 97 ? 7.147 36.028 33.685 1.00 23.22 450 VAL A N 1
ATOM 731 C CA . VAL A 1 97 ? 5.869 35.363 33.475 1.00 25.19 450 VAL A CA 1
ATOM 732 C C . VAL A 1 97 ? 5.055 35.621 34.759 1.00 26.54 450 VAL A C 1
ATOM 733 O O . VAL A 1 97 ? 5.480 35.260 35.851 1.00 26.24 450 VAL A O 1
ATOM 737 N N . SER A 1 98 ? 3.958 36.357 34.621 1.00 27.17 451 SER A N 1
ATOM 738 C CA . SER A 1 98 ? 3.060 36.720 35.742 1.00 27.83 451 SER A CA 1
ATOM 739 C C . SER A 1 98 ? 1.761 37.277 35.150 1.00 30.40 451 SER A C 1
ATOM 740 O O . SER A 1 98 ? 1.632 37.363 33.935 1.00 27.01 451 SER A O 1
ATOM 743 N N . GLN A 1 99 ? 0.833 37.713 36.006 1.00 30.69 452 GLN A N 1
ATOM 744 C CA . GLN A 1 99 ? -0.393 38.336 35.515 1.00 32.36 452 GLN A CA 1
ATOM 745 C C . GLN A 1 99 ? -0.216 39.835 35.410 1.00 33.50 452 GLN A C 1
ATOM 746 O O . GLN A 1 99 ? -1.075 40.538 34.852 1.00 33.91 452 GLN A O 1
ATOM 752 N N . ASN A 1 100 ? 0.927 40.308 35.887 1.00 39.09 453 ASN A N 1
ATOM 753 C CA . ASN A 1 100 ? 1.170 41.733 36.047 1.00 43.98 453 ASN A CA 1
ATOM 754 C C . ASN A 1 100 ? 2.269 42.280 35.161 1.00 43.10 453 ASN A C 1
ATOM 755 O O . ASN A 1 100 ? 2.800 43.357 35.450 1.00 42.84 453 ASN A O 1
ATOM 760 N N . VAL A 1 101 ? 2.614 41.575 34.081 1.00 40.46 454 VAL A N 1
ATOM 761 C CA . VAL A 1 101 ? 3.661 42.083 33.206 1.00 42.59 454 VAL A CA 1
ATOM 762 C C . VAL A 1 101 ? 3.099 43.253 32.401 1.00 44.55 454 VAL A C 1
ATOM 763 O O . VAL A 1 101 ? 1.967 43.206 31.914 1.00 45.11 454 VAL A O 1
ATOM 767 N N . HIS A 1 102 ? 3.898 44.298 32.245 1.00 46.81 455 HIS A N 1
ATOM 768 C CA . HIS A 1 102 ? 3.452 45.445 31.500 1.00 47.23 455 HIS A CA 1
ATOM 769 C C . HIS A 1 102 ? 3.164 45.066 30.057 1.00 44.63 455 HIS A C 1
ATOM 770 O O . HIS A 1 102 ? 4.000 44.465 29.393 1.00 42.08 455 HIS A O 1
ATOM 777 N N . LEU A 1 103 ? 1.970 45.403 29.590 1.00 40.31 456 LEU A N 1
ATOM 778 C CA . LEU A 1 103 ? 1.596 45.179 28.191 1.00 38.71 456 LEU A CA 1
ATOM 779 C C . LEU A 1 103 ? 1.302 46.524 27.578 1.00 41.66 456 LEU A C 1
ATOM 780 O O . LEU A 1 103 ? 0.833 47.435 28.269 1.00 40.14 456 LEU A O 1
ATOM 785 N N . PHE A 1 104 ? 1.605 46.635 26.288 1.00 43.84 457 PHE A N 1
ATOM 786 C CA . PHE A 1 104 ? 1.437 47.871 25.530 1.00 47.28 457 PHE A CA 1
ATOM 787 C C . PHE A 1 104 ? 0.048 47.881 24.930 1.00 46.16 457 PHE A C 1
ATOM 788 O O . PHE A 1 104 ? -0.495 46.815 24.609 1.00 43.80 457 PHE A O 1
ATOM 796 N N . ASP A 1 105 ? -0.525 49.077 24.796 1.00 47.37 458 ASP A N 1
ATOM 797 C CA . ASP A 1 105 ? -1.836 49.257 24.171 1.00 47.08 458 ASP A CA 1
ATOM 798 C C . ASP A 1 105 ? -1.610 49.076 22.662 1.00 45.31 458 ASP A C 1
ATOM 799 O O . ASP A 1 105 ? -1.594 50.034 21.887 1.00 46.39 458 ASP A O 1
ATOM 804 N N . ASP A 1 106 ? -1.436 47.814 22.276 1.00 40.94 459 ASP A N 1
ATOM 805 C CA . ASP A 1 106 ? -1.072 47.436 20.926 1.00 38.93 459 ASP A CA 1
ATOM 806 C C . ASP A 1 106 ? -1.658 46.048 20.681 1.00 36.48 459 ASP A C 1
ATOM 807 O O . ASP A 1 106 ? -2.338 45.487 21.563 1.00 34.62 459 ASP A O 1
ATOM 812 N N . THR A 1 107 ? -1.401 45.484 19.509 1.00 36.27 460 THR A N 1
ATOM 813 C CA . THR A 1 107 ? -1.916 44.156 19.160 1.00 35.63 460 THR A CA 1
ATOM 814 C C . THR A 1 107 ? -1.273 43.025 19.950 1.00 32.62 460 THR A C 1
ATOM 815 O O . THR A 1 107 ? -0.218 43.216 20.556 1.00 33.35 460 THR A O 1
ATOM 819 N N . VAL A 1 108 ? -1.916 41.851 19.924 1.00 29.81 461 VAL A N 1
ATOM 820 C CA . VAL A 1 108 ? -1.364 40.646 20.503 1.00 28.92 461 VAL A CA 1
ATOM 821 C C . VAL A 1 108 ? -0.018 40.397 19.838 1.00 30.75 461 VAL A C 1
ATOM 822 O O . VAL A 1 108 ? 1.002 40.219 20.502 1.00 30.58 461 VAL A O 1
ATOM 826 N N . TYR A 1 109 ? -0.004 40.431 18.507 1.00 30.99 462 TYR A N 1
ATOM 827 C CA . TYR A 1 109 ? 1.241 40.215 17.777 1.00 32.37 462 TYR A CA 1
ATOM 828 C C . TYR A 1 109 ? 2.384 41.127 18.201 1.00 31.38 462 TYR A C 1
ATOM 829 O O . TYR A 1 109 ? 3.460 40.648 18.532 1.00 32.76 462 TYR A O 1
ATOM 838 N N . ASN A 1 110 ? 2.163 42.434 18.178 1.00 32.55 463 ASN A N 1
ATOM 839 C CA . ASN A 1 110 ? 3.230 43.376 18.526 1.00 35.37 463 ASN A CA 1
ATOM 840 C C . ASN A 1 110 ? 3.683 43.264 19.985 1.00 34.26 463 ASN A C 1
ATOM 841 O O . ASN A 1 110 ? 4.861 43.484 20.308 1.00 34.38 463 ASN A O 1
ATOM 846 N N . ASN A 1 111 ? 2.766 42.907 20.875 1.00 35.08 464 ASN A N 1
ATOM 847 C CA . ASN A 1 111 ? 3.162 42.695 22.267 1.00 34.86 464 ASN A CA 1
ATOM 848 C C . ASN A 1 111 ? 4.096 41.488 22.415 1.00 34.47 464 ASN A C 1
ATOM 849 O O . ASN A 1 111 ? 4.961 41.461 23.304 1.00 37.19 464 ASN A O 1
ATOM 854 N N . ILE A 1 112 ? 3.924 40.489 21.557 1.00 31.55 465 ILE A N 1
ATOM 855 C CA . ILE A 1 112 ? 4.745 39.299 21.643 1.00 31.72 465 ILE A CA 1
ATOM 856 C C . ILE A 1 112 ? 6.071 39.530 20.931 1.00 34.09 465 ILE A C 1
ATOM 857 O O . ILE A 1 112 ? 7.115 39.163 21.437 1.00 34.63 465 ILE A O 1
ATOM 862 N N . ALA A 1 113 ? 6.014 40.220 19.796 1.00 35.46 466 ALA A N 1
ATOM 863 C CA . ALA A 1 113 ? 7.189 40.500 18.962 1.00 40.37 466 ALA A CA 1
ATOM 864 C C . ALA A 1 113 ? 8.158 41.545 19.515 1.00 44.18 466 ALA A C 1
ATOM 865 O O . ALA A 1 113 ? 9.360 41.415 19.327 1.00 45.57 466 ALA A O 1
ATOM 867 N N . PHE A 1 114 ? 7.628 42.570 20.184 1.00 49.63 467 PHE A N 1
ATOM 868 C CA . PHE A 1 114 ? 8.422 43.677 20.763 1.00 55.02 467 PHE A CA 1
ATOM 869 C C . PHE A 1 114 ? 9.663 43.229 21.555 1.00 55.53 467 PHE A C 1
ATOM 870 O O . PHE A 1 114 ? 9.541 42.451 22.501 1.00 55.52 467 PHE A O 1
ATOM 878 N N . GLY A 1 115 ? 10.840 43.723 21.172 1.00 58.76 468 GLY A N 1
ATOM 879 C CA . GLY A 1 115 ? 12.104 43.402 21.870 1.00 58.99 468 GLY A CA 1
ATOM 880 C C . GLY A 1 115 ? 12.920 42.289 21.232 1.00 56.87 468 GLY A C 1
ATOM 881 O O . GLY A 1 115 ? 12.633 41.109 21.438 1.00 52.04 468 GLY A O 1
ATOM 882 N N . GLU A 1 119 ? 13.312 39.386 14.900 1.00 69.47 472 GLU A N 1
ATOM 883 C CA . GLU A 1 119 ? 12.067 39.546 14.155 1.00 68.99 472 GLU A CA 1
ATOM 884 C C . GLU A 1 119 ? 11.373 38.190 13.956 1.00 63.30 472 GLU A C 1
ATOM 885 O O . GLU A 1 119 ? 11.955 37.274 13.388 1.00 67.36 472 GLU A O 1
ATOM 891 N N . VAL A 1 120 ? 10.129 38.074 14.417 1.00 56.59 473 VAL A N 1
ATOM 892 C CA . VAL A 1 120 ? 9.372 36.817 14.335 1.00 51.38 473 VAL A CA 1
ATOM 893 C C . VAL A 1 120 ? 8.218 36.896 13.332 1.00 51.06 473 VAL A C 1
ATOM 894 O O . VAL A 1 120 ? 7.565 37.935 13.206 1.00 53.60 473 VAL A O 1
ATOM 898 N N . SER A 1 121 ? 7.970 35.782 12.636 1.00 50.92 474 SER A N 1
ATOM 899 C CA . SER A 1 121 ? 6.887 35.662 11.651 1.00 50.74 474 SER A CA 1
ATOM 900 C C . SER A 1 121 ? 5.575 35.512 12.394 1.00 49.86 474 SER A C 1
ATOM 901 O O . SER A 1 121 ? 5.577 35.155 13.573 1.00 47.29 474 SER A O 1
ATOM 904 N N . GLU A 1 122 ? 4.463 35.765 11.705 1.00 50.60 475 GLU A N 1
ATOM 905 C CA . GLU A 1 122 ? 3.131 35.615 12.305 1.00 52.90 475 GLU A CA 1
ATOM 906 C C . GLU A 1 122 ? 2.905 34.141 12.700 1.00 52.31 475 GLU A C 1
ATOM 907 O O . GLU A 1 122 ? 2.348 33.858 13.766 1.00 48.33 475 GLU A O 1
ATOM 913 N N . GLU A 1 123 ? 3.367 33.206 11.866 1.00 51.10 476 GLU A N 1
ATOM 914 C CA . GLU A 1 123 ? 3.235 31.776 12.185 1.00 51.71 476 GLU A CA 1
ATOM 915 C C . GLU A 1 123 ? 4.091 31.373 13.413 1.00 47.53 476 GLU A C 1
ATOM 916 O O . GLU A 1 123 ? 3.699 30.470 14.186 1.00 48.47 476 GLU A O 1
ATOM 922 N N . GLU A 1 124 ? 5.250 32.018 13.587 1.00 43.85 477 GLU A N 1
ATOM 923 C CA . GLU A 1 124 ? 6.089 31.786 14.787 1.00 41.28 477 GLU A CA 1
ATOM 924 C C . GLU A 1 124 ? 5.297 32.204 16.055 1.00 38.18 477 GLU A C 1
ATOM 925 O O . GLU A 1 124 ? 5.278 31.493 17.065 1.00 35.41 477 GLU A O 1
ATOM 931 N N . VAL A 1 125 ? 4.595 33.326 15.960 1.00 38.50 478 VAL A N 1
ATOM 932 C CA . VAL A 1 125 ? 3.780 33.834 17.090 1.00 36.11 478 VAL A CA 1
ATOM 933 C C . VAL A 1 125 ? 2.538 32.949 17.377 1.00 36.37 478 VAL A C 1
ATOM 934 O O . VAL A 1 125 ? 2.200 32.682 18.535 1.00 34.11 478 VAL A O 1
ATOM 938 N N . ILE A 1 126 ? 1.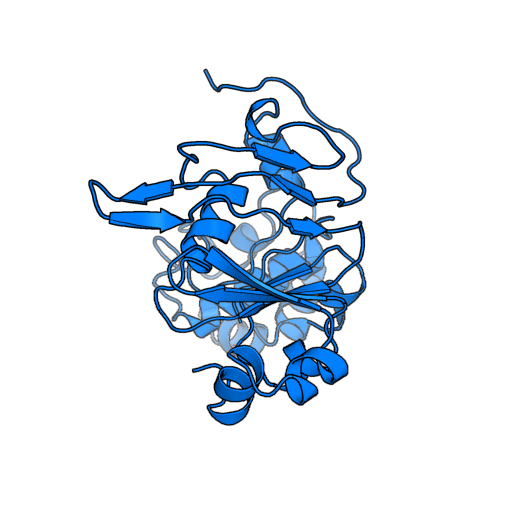840 32.531 16.321 1.00 37.76 479 ILE A N 1
ATOM 939 C CA . ILE A 1 126 ? 0.696 31.643 16.484 1.00 39.40 479 ILE A CA 1
ATOM 940 C C . ILE A 1 126 ? 1.118 30.343 17.177 1.00 40.21 479 ILE A C 1
ATOM 941 O O . ILE A 1 126 ? 0.434 29.866 18.099 1.00 41.27 479 ILE A O 1
ATOM 946 N N . ASP A 1 127 ? 2.232 29.774 16.718 1.00 41.21 480 ASP A N 1
ATOM 947 C CA . ASP A 1 127 ? 2.803 28.531 17.267 1.00 43.40 480 ASP A CA 1
ATOM 948 C C . ASP A 1 127 ? 3.074 28.702 18.786 1.00 39.28 480 ASP A C 1
ATOM 949 O O . ASP A 1 127 ? 2.757 27.815 19.576 1.00 42.27 480 ASP A O 1
ATOM 954 N N . ALA A 1 128 ? 3.622 29.844 19.196 1.00 36.60 481 ALA A N 1
ATOM 955 C CA . ALA A 1 128 ? 3.902 30.105 20.636 1.00 33.38 481 ALA A CA 1
ATOM 956 C C . ALA A 1 128 ? 2.609 30.283 21.463 1.00 32.97 481 ALA A C 1
ATOM 957 O O . ALA A 1 128 ? 2.503 29.833 22.627 1.00 31.96 481 ALA A O 1
ATOM 959 N N . LEU A 1 129 ? 1.635 30.957 20.868 1.00 31.76 482 LEU A N 1
ATOM 960 C CA . LEU A 1 129 ? 0.327 31.176 21.498 1.00 33.35 482 LEU A CA 1
ATOM 961 C C . LEU A 1 129 ? -0.362 29.841 21.821 1.00 35.50 482 LEU A C 1
ATOM 962 O O . LEU A 1 129 ? -0.979 29.672 22.893 1.00 35.94 482 LEU A O 1
ATOM 967 N N . LYS A 1 130 ? -0.241 28.899 20.897 1.00 36.67 483 LYS A N 1
ATOM 968 C CA . LYS A 1 130 ? -0.816 27.577 21.080 1.00 41.98 483 LYS A CA 1
ATOM 969 C C . LYS A 1 130 ? -0.101 26.853 22.204 1.00 43.51 483 LYS A C 1
ATOM 970 O O . LYS A 1 130 ? -0.748 26.328 23.116 1.00 47.93 483 LYS A O 1
ATOM 976 N N . ARG A 1 131 ? 1.230 26.852 22.164 1.00 44.85 484 ARG A N 1
ATOM 977 C CA . ARG A 1 131 ? 2.021 26.162 23.192 1.00 45.15 484 ARG A CA 1
ATOM 978 C C . ARG A 1 131 ? 1.776 26.757 24.570 1.00 43.42 484 ARG A C 1
ATOM 979 O O . ARG A 1 131 ? 1.824 26.040 25.569 1.00 42.07 484 ARG A O 1
ATOM 987 N N . ALA A 1 132 ? 1.465 28.053 24.595 1.00 38.67 485 ALA A N 1
ATOM 988 C CA . ALA A 1 132 ? 1.113 28.784 25.816 1.00 39.45 485 ALA A CA 1
ATOM 989 C C . ALA A 1 132 ? -0.365 28.619 26.188 1.00 40.30 485 ALA A C 1
ATOM 990 O O . ALA A 1 132 ? -0.781 29.083 27.255 1.00 39.52 485 ALA A O 1
ATOM 992 N N . ASN A 1 133 ? -1.134 27.954 25.314 1.00 43.07 486 ASN A N 1
ATOM 993 C CA . ASN A 1 133 ? -2.594 27.744 25.438 1.00 45.96 486 ASN A CA 1
ATOM 994 C C . ASN A 1 133 ? -3.337 29.074 25.425 1.00 44.60 486 ASN A C 1
ATOM 995 O O . ASN A 1 133 ? -4.328 29.272 26.134 1.00 46.93 486 ASN A O 1
ATOM 1000 N N . ALA A 1 134 ? -2.821 29.991 24.616 1.00 42.30 487 ALA A N 1
ATOM 1001 C CA . ALA A 1 134 ? -3.326 31.346 24.541 1.00 40.79 487 ALA A CA 1
ATOM 1002 C C . ALA A 1 134 ? -4.106 31.609 23.275 1.00 44.69 487 ALA A C 1
ATOM 1003 O O . ALA A 1 134 ? -4.915 32.527 23.232 1.00 44.24 487 ALA A O 1
ATOM 1005 N N . TYR A 1 135 ? -3.881 30.794 22.253 1.00 47.52 488 TYR A N 1
ATOM 1006 C CA . TYR A 1 135 ? -4.539 30.985 20.968 1.00 54.55 488 TYR A CA 1
ATOM 1007 C C . TYR A 1 135 ? -6.049 30.749 21.072 1.00 55.75 488 TYR A C 1
ATOM 1008 O O . TYR A 1 135 ? -6.814 31.301 20.295 1.00 55.06 488 TYR A O 1
ATOM 1017 N N . GLU A 1 136 ? -6.472 29.942 22.044 1.00 61.22 489 GLU A N 1
ATOM 1018 C CA . GLU A 1 136 ? -7.897 29.663 22.235 1.00 64.35 489 GLU A CA 1
ATOM 1019 C C . GLU A 1 136 ? -8.730 30.926 22.482 1.00 57.82 489 GLU A C 1
ATOM 1020 O O . GLU A 1 136 ? -9.842 31.024 21.961 1.00 61.11 489 GLU A O 1
ATOM 1026 N N . PHE A 1 137 ? -8.220 31.875 23.276 1.00 50.17 490 PHE A N 1
ATOM 1027 C CA . PHE A 1 137 ? -8.934 33.143 23.474 1.00 45.41 490 PHE A CA 1
ATOM 1028 C C . PHE A 1 137 ? -8.538 34.154 22.401 1.00 44.52 490 PHE A C 1
ATOM 1029 O O . PHE A 1 137 ? -9.344 34.996 22.021 1.00 44.73 490 PHE A O 1
ATOM 1037 N N . VAL A 1 138 ? -7.306 34.056 21.918 1.00 43.93 491 VAL A N 1
ATOM 1038 C CA . VAL A 1 138 ? -6.809 34.990 20.901 1.00 43.41 491 VAL A CA 1
ATOM 1039 C C . VAL A 1 138 ? -7.529 34.755 19.575 1.00 49.32 491 VAL A C 1
ATOM 1040 O O . VAL A 1 138 ? -7.809 35.710 18.853 1.00 45.57 491 VAL A O 1
ATOM 1044 N N . GLN A 1 139 ? -7.811 33.495 19.243 1.00 55.37 492 GLN A N 1
ATOM 1045 C CA . GLN A 1 139 ? -8.582 33.213 18.026 1.00 65.36 492 GLN A CA 1
ATOM 1046 C C . GLN A 1 139 ? -9.895 33.975 18.104 1.00 66.29 492 GLN A C 1
ATOM 1047 O O . GLN A 1 139 ? -10.209 34.758 17.210 1.00 73.50 492 GLN A O 1
ATOM 1053 N N . GLU A 1 140 ? -10.627 33.778 19.201 1.00 64.66 493 GLU A N 1
ATOM 1054 C CA . GLU A 1 140 ? -11.925 34.428 19.412 1.00 63.35 493 GLU A CA 1
ATOM 1055 C C . GLU A 1 140 ? -11.898 35.952 19.424 1.00 58.13 493 GLU A C 1
ATOM 1056 O O . GLU A 1 140 ? -12.969 36.572 19.487 1.00 55.93 493 GLU A O 1
ATOM 1062 N N . LEU A 1 141 ? -10.707 36.559 19.392 1.00 48.85 494 LEU A N 1
ATOM 1063 C CA . LEU A 1 141 ? -10.612 38.012 19.363 1.00 46.06 494 LEU A CA 1
ATOM 1064 C C . LEU A 1 141 ? -11.008 38.471 17.962 1.00 46.22 494 LEU A C 1
ATOM 1065 O O . LEU A 1 141 ? -10.797 37.746 16.974 1.00 45.00 494 LEU A O 1
ATOM 1070 N N . SER A 1 142 ? -11.553 39.681 17.871 1.00 48.50 495 SER A N 1
ATOM 1071 C CA . SER A 1 142 ? -12.090 40.188 16.593 1.00 52.62 495 SER A CA 1
ATOM 1072 C C . SER A 1 142 ? -11.108 40.140 15.416 1.00 55.91 495 SER A C 1
ATOM 1073 O O . SER A 1 142 ? -11.498 39.822 14.275 1.00 50.49 495 SER A O 1
ATOM 1076 N N . ASP A 1 143 ? -9.842 40.440 15.689 1.00 52.04 496 ASP A N 1
ATOM 1077 C CA . ASP A 1 143 ? -8.820 40.477 14.636 1.00 53.26 496 ASP A CA 1
ATOM 1078 C C . ASP A 1 143 ? -7.730 39.445 14.886 1.00 48.50 496 ASP A C 1
ATOM 1079 O O . ASP A 1 143 ? -6.607 39.579 14.389 1.00 43.55 496 ASP A O 1
ATOM 1084 N N . GLY A 1 144 ? -8.064 38.403 15.641 1.00 43.83 497 GLY A N 1
ATOM 1085 C CA . GLY A 1 144 ? -7.099 37.378 15.988 1.00 43.02 497 GLY A CA 1
ATOM 1086 C C . GLY A 1 144 ? -5.876 38.020 16.623 1.00 41.72 497 GLY A C 1
ATOM 1087 O O . GLY A 1 144 ? -5.996 38.881 17.491 1.00 41.39 497 GLY A O 1
ATOM 1088 N N . ILE A 1 145 ? -4.706 37.643 16.117 1.00 41.54 498 ILE A N 1
ATOM 1089 C CA . ILE A 1 145 ? -3.430 38.137 16.612 1.00 43.29 498 ILE A CA 1
ATOM 1090 C C . ILE A 1 145 ? -3.209 39.627 16.355 1.00 39.37 498 ILE A C 1
ATOM 1091 O O . ILE A 1 145 ? -2.358 40.262 16.978 1.00 37.61 498 ILE A O 1
ATOM 1096 N N . ASN A 1 146 ? -4.003 40.201 15.466 1.00 39.30 499 ASN A N 1
ATOM 1097 C CA . ASN A 1 146 ? -3.908 41.621 15.169 1.00 39.13 499 ASN A CA 1
ATOM 1098 C C . ASN A 1 146 ? -4.923 42.438 15.967 1.00 40.23 499 ASN A C 1
ATOM 1099 O O . ASN A 1 146 ? -5.168 43.592 15.642 1.00 42.58 499 ASN A O 1
ATOM 1104 N N . THR A 1 147 ? -5.499 41.851 17.023 1.00 37.38 500 THR A N 1
ATOM 1105 C CA . THR A 1 147 ? -6.457 42.556 17.867 1.00 36.75 500 THR A CA 1
ATOM 1106 C C . THR A 1 147 ? -5.745 43.403 18.930 1.00 36.11 500 THR A C 1
ATOM 1107 O O . THR A 1 147 ? -4.835 42.915 19.601 1.00 35.32 500 THR A O 1
ATOM 1111 N N . ASN A 1 148 ? -6.157 44.657 19.089 1.00 35.49 501 ASN A N 1
ATOM 1112 C CA . ASN A 1 148 ? -5.580 45.524 20.126 1.00 37.45 501 ASN A CA 1
ATOM 1113 C C . ASN A 1 148 ? -6.043 45.059 21.505 1.00 35.32 501 ASN A C 1
ATOM 1114 O O . ASN A 1 148 ? -7.219 44.767 21.681 1.00 35.81 501 ASN A O 1
ATOM 1119 N N . ILE A 1 149 ? -5.133 45.009 22.482 1.00 36.39 502 ILE A N 1
ATOM 1120 C CA . ILE A 1 149 ? -5.481 44.483 23.828 1.00 35.17 502 ILE A CA 1
ATOM 1121 C C . ILE A 1 149 ? -5.687 45.523 24.944 1.00 33.52 502 ILE A C 1
ATOM 1122 O O . ILE A 1 149 ? -5.868 45.175 26.125 1.00 32.69 502 ILE A O 1
ATOM 1127 N N . GLY A 1 150 ? -5.676 46.793 24.561 1.00 33.70 503 GLY A N 1
ATOM 1128 C CA . GLY A 1 150 ? -5.924 47.900 25.473 1.00 35.20 503 GLY A CA 1
ATOM 1129 C C . GLY A 1 150 ? -4.770 48.295 26.375 1.00 37.70 503 GLY A C 1
ATOM 1130 O O . GLY A 1 150 ? -3.728 47.625 26.441 1.00 35.92 503 GLY A O 1
ATOM 1131 N N . ASN A 1 151 ? -4.975 49.416 27.062 1.00 40.24 504 ASN A N 1
ATOM 1132 C CA . ASN A 1 151 ? -4.021 49.948 28.036 1.00 42.61 504 ASN A CA 1
ATOM 1133 C C . ASN A 1 151 ? -3.645 48.857 29.033 1.00 39.63 504 ASN A C 1
ATOM 1134 O O . ASN A 1 151 ? -4.524 48.240 29.638 1.00 39.67 504 ASN A O 1
ATOM 1139 N N . ASN A 1 152 ? -2.348 48.600 29.199 1.00 37.83 505 ASN A N 1
ATOM 1140 C CA . ASN A 1 152 ? -1.885 47.565 30.105 1.00 37.60 505 ASN A CA 1
ATOM 1141 C C . ASN A 1 152 ? -2.547 46.211 29.859 1.00 33.31 505 ASN A C 1
ATOM 1142 O O . ASN A 1 152 ? -2.728 45.444 30.796 1.00 30.98 505 ASN A O 1
ATOM 1147 N N . GLY A 1 153 ? -2.935 45.924 28.610 1.00 29.54 506 GLY A N 1
ATOM 1148 C CA . GLY A 1 153 ? -3.599 44.650 28.301 1.00 30.28 506 GLY A CA 1
ATOM 1149 C C . GLY A 1 153 ? -4.940 44.472 29.002 1.00 30.51 506 GLY A C 1
ATOM 1150 O O . GLY A 1 153 ? -5.362 43.348 29.269 1.00 28.85 506 GLY A O 1
ATOM 1151 N N . SER A 1 154 ? -5.610 45.588 29.276 1.00 31.04 507 SER A N 1
ATOM 1152 C CA . SER A 1 154 ? -6.861 45.590 30.052 1.00 33.01 507 SER A CA 1
ATOM 1153 C C . SER A 1 154 ? -8.035 44.863 29.377 1.00 31.14 507 SER A C 1
ATOM 1154 O O . SER A 1 154 ? -9.033 44.570 30.028 1.00 32.17 507 SER A O 1
ATOM 1157 N N . LYS A 1 155 ? -7.947 44.582 28.083 1.00 29.76 508 LYS A N 1
ATOM 1158 C CA . LYS A 1 155 ? -8.996 43.788 27.443 1.00 29.82 508 LYS A CA 1
ATOM 1159 C C . LYS A 1 155 ? -8.842 42.308 27.789 1.00 26.59 508 LYS A C 1
ATOM 1160 O O . LYS A 1 155 ? -9.694 41.507 27.423 1.00 28.02 508 LYS A O 1
ATOM 1166 N N . LEU A 1 156 ? -7.756 41.961 28.476 1.00 24.74 509 LEU A N 1
ATOM 1167 C CA . LEU A 1 156 ? -7.467 40.594 28.898 1.00 24.99 509 LEU A CA 1
ATOM 1168 C C . LEU A 1 156 ? -7.508 40.522 30.413 1.00 25.35 509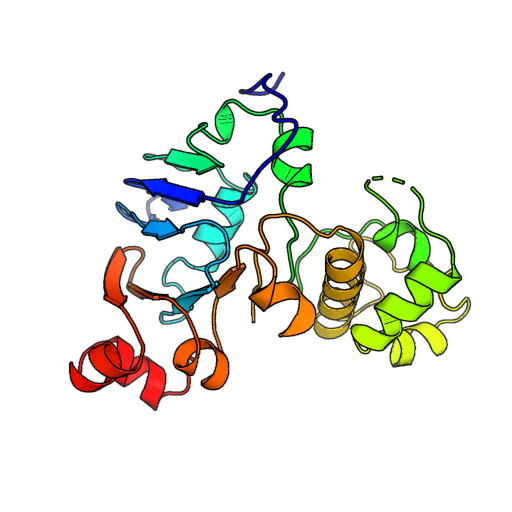 LEU A C 1
ATOM 1169 O O . LEU A 1 156 ? -7.126 41.476 31.080 1.00 25.75 509 LEU A O 1
ATOM 1174 N N . SER A 1 157 ? -7.982 39.401 30.940 1.00 24.75 510 SER A N 1
ATOM 1175 C CA . SER A 1 157 ? -7.973 39.172 32.375 1.00 26.94 510 SER A CA 1
ATOM 1176 C C . SER A 1 157 ? -6.577 38.659 32.770 1.00 26.66 510 SER A C 1
ATOM 1177 O O . SER A 1 157 ? -5.734 38.370 31.913 1.00 24.34 510 SER A O 1
ATOM 1180 N N . GLY A 1 158 ? -6.340 38.530 34.070 1.00 27.27 511 GLY A N 1
ATOM 1181 C CA . GLY A 1 158 ? -5.041 38.098 34.585 1.00 28.78 511 GLY A CA 1
ATOM 1182 C C . GLY A 1 158 ? -4.448 36.837 33.988 1.00 27.88 511 GLY A C 1
ATOM 1183 O O . GLY A 1 158 ? -3.290 36.824 33.561 1.00 30.87 511 GLY A O 1
ATOM 1184 N N . GLY A 1 159 ? -5.250 35.788 33.930 1.00 28.27 512 GLY A N 1
ATOM 1185 C CA . GLY A 1 159 ? -4.824 34.495 33.406 1.00 29.44 512 GLY A CA 1
ATOM 1186 C C . GLY A 1 159 ? -4.507 34.587 31.926 1.00 28.24 512 GLY A C 1
ATOM 1187 O O . GLY A 1 159 ? -3.627 33.895 31.408 1.00 31.07 512 GLY A O 1
ATOM 1188 N N . GLN A 1 160 ? -5.225 35.456 31.236 1.00 27.54 513 GLN A N 1
ATOM 1189 C CA . GLN A 1 160 ? -4.970 35.642 29.803 1.00 25.75 513 GLN A CA 1
ATOM 1190 C C . GLN A 1 160 ? -3.671 36.402 29.625 1.00 25.75 513 GLN A C 1
ATOM 1191 O O . GLN A 1 160 ? -2.861 36.065 28.743 1.00 25.70 513 GLN A O 1
ATOM 1197 N N . ARG A 1 161 ? -3.471 37.442 30.422 1.00 23.64 514 ARG A N 1
ATOM 1198 C CA . ARG A 1 161 ? -2.233 38.207 30.347 1.00 25.71 514 ARG A CA 1
ATOM 1199 C C . ARG A 1 161 ? -1.001 37.319 30.626 1.00 26.03 514 ARG A C 1
ATOM 1200 O O . ARG A 1 161 ? 0.023 37.425 29.936 1.00 24.91 514 ARG A O 1
ATOM 1208 N N . GLN A 1 162 ? -1.134 36.396 31.568 1.00 25.95 515 GLN A N 1
ATOM 1209 C CA . GLN A 1 162 ? -0.025 35.503 31.945 1.00 27.35 515 GLN A CA 1
ATOM 1210 C C . GLN A 1 162 ? 0.317 34.615 30.788 1.00 27.74 515 GLN A C 1
ATOM 1211 O O . GLN A 1 162 ? 1.493 34.349 30.524 1.00 25.77 515 GLN A O 1
ATOM 1217 N N . ARG A 1 163 ? -0.710 34.165 30.077 1.00 28.68 516 ARG A N 1
ATOM 1218 C CA . ARG A 1 163 ? -0.499 33.299 28.930 1.00 31.24 516 ARG A CA 1
ATOM 1219 C C . ARG A 1 163 ? 0.182 34.026 27.773 1.00 29.51 516 ARG A C 1
ATOM 1220 O O . ARG A 1 163 ? 0.998 33.429 27.048 1.00 29.74 516 ARG A O 1
ATOM 1228 N N . ILE A 1 164 ? -0.113 35.309 27.605 1.00 27.91 517 ILE A N 1
ATOM 1229 C CA . ILE A 1 164 ? 0.623 36.117 26.623 1.00 26.76 517 ILE A CA 1
ATOM 1230 C C . ILE A 1 164 ? 2.113 36.221 27.033 1.00 25.97 517 ILE A C 1
ATOM 1231 O O . ILE A 1 164 ? 3.014 36.191 26.177 1.00 26.94 517 ILE A O 1
ATOM 1236 N N . SER A 1 165 ? 2.378 36.435 28.320 1.00 22.93 518 SER A N 1
ATOM 1237 C CA . SER A 1 165 ? 3.777 36.503 28.809 1.00 22.69 518 SER A CA 1
ATOM 1238 C C . SER A 1 165 ? 4.487 35.146 28.558 1.00 23.21 518 SER A C 1
ATOM 1239 O O . SER A 1 165 ? 5.685 35.091 28.248 1.00 23.36 518 SER A O 1
ATOM 1242 N N . ILE A 1 166 ? 3.756 34.047 28.665 1.00 24.34 519 ILE A N 1
ATOM 1243 C CA . ILE A 1 166 ? 4.378 32.750 28.369 1.00 24.53 519 ILE A CA 1
ATOM 1244 C C . ILE A 1 166 ? 4.768 32.624 26.892 1.00 26.65 519 ILE A C 1
ATOM 1245 O O . ILE A 1 166 ? 5.875 32.178 26.579 1.00 25.15 519 ILE A O 1
ATOM 1250 N N . ALA A 1 167 ? 3.874 33.034 25.993 1.00 28.81 520 ALA A N 1
ATOM 1251 C CA . ALA A 1 167 ? 4.159 32.995 24.552 1.00 28.30 520 ALA A CA 1
ATOM 1252 C C . ALA A 1 167 ? 5.415 33.799 24.216 1.00 29.43 520 ALA A C 1
ATOM 1253 O O . ALA A 1 167 ? 6.281 33.335 23.454 1.00 29.90 520 ALA A O 1
ATOM 1255 N N . ARG A 1 168 ? 5.522 34.983 24.820 1.00 30.01 521 ARG A N 1
ATOM 1256 C CA . ARG A 1 168 ? 6.688 35.834 24.668 1.00 30.76 521 ARG A CA 1
ATOM 1257 C C . ARG A 1 168 ? 7.956 35.149 25.226 1.00 28.40 521 ARG A C 1
ATOM 1258 O O . ARG A 1 168 ? 9.020 35.160 24.580 1.00 27.65 521 ARG A O 1
ATOM 1266 N N . ALA A 1 169 ? 7.859 34.530 26.405 1.00 25.10 522 ALA A N 1
ATOM 1267 C CA . ALA A 1 169 ? 9.002 33.816 26.980 1.00 25.16 522 ALA A CA 1
ATOM 1268 C C . ALA A 1 169 ? 9.462 32.645 26.062 1.00 27.83 522 ALA A C 1
ATOM 1269 O O . ALA A 1 169 ? 10.660 32.392 25.953 1.00 26.44 522 ALA A O 1
ATOM 1271 N N . LEU A 1 170 ? 8.517 31.986 25.382 1.00 26.27 523 LEU A N 1
ATOM 1272 C CA . LEU A 1 170 ? 8.840 30.833 24.532 1.00 31.22 523 LEU A CA 1
ATOM 1273 C C . LEU A 1 170 ? 9.675 31.282 23.346 1.00 31.07 523 LEU A C 1
ATOM 1274 O O . LEU A 1 170 ? 10.535 30.547 22.867 1.00 34.90 523 LEU A O 1
ATOM 1279 N N . LEU A 1 171 ? 9.459 32.524 22.930 1.00 31.66 524 LEU A N 1
ATOM 1280 C CA . LEU A 1 171 ? 10.158 33.093 21.785 1.00 30.68 524 LEU A CA 1
ATOM 1281 C C . LEU A 1 171 ? 11.448 33.804 22.137 1.00 32.29 524 LEU A C 1
ATOM 1282 O O . LEU A 1 171 ? 12.436 33.700 21.415 1.00 32.30 524 LEU A O 1
ATOM 1287 N N . LYS A 1 172 ? 11.449 34.519 23.252 1.00 30.20 525 LYS A N 1
ATOM 1288 C CA . LYS A 1 172 ? 12.631 35.299 23.662 1.00 30.53 525 LYS A CA 1
ATOM 1289 C C . LYS A 1 172 ? 13.878 34.458 23.966 1.00 31.75 525 LYS A C 1
ATOM 1290 O O . LYS A 1 172 ? 14.989 34.890 23.701 1.00 32.47 525 LYS A O 1
ATOM 1296 N N A ASN A 1 173 ? 13.671 33.267 24.530 0.50 32.06 526 ASN A N 1
ATOM 1297 N N B ASN A 1 173 ? 13.674 33.264 24.523 0.50 32.24 526 ASN A N 1
ATOM 1298 C CA A ASN A 1 173 ? 14.763 32.382 24.927 0.50 32.30 526 ASN A CA 1
ATOM 1299 C CA B ASN A 1 173 ? 14.764 32.373 24.911 0.50 32.56 526 ASN A CA 1
ATOM 1300 C C A ASN A 1 173 ? 15.736 33.080 25.873 0.50 30.60 526 ASN A C 1
ATOM 1301 C C B ASN A 1 173 ? 15.732 33.065 25.880 0.50 30.76 526 ASN A C 1
ATOM 1302 O O A ASN A 1 173 ? 16.945 32.960 25.723 0.50 30.36 526 ASN A O 1
ATOM 1303 O O B ASN A 1 173 ? 16.941 32.922 25.750 0.50 30.53 526 ASN A O 1
ATOM 1312 N N . ALA A 1 174 ? 15.208 33.806 26.856 1.00 28.12 527 ALA A N 1
ATOM 1313 C CA . ALA A 1 174 ? 16.066 34.534 27.797 1.00 27.64 527 ALA A CA 1
ATOM 1314 C C . ALA A 1 174 ? 16.826 33.589 28.732 1.00 26.57 527 ALA A C 1
ATOM 1315 O O . ALA A 1 174 ? 16.350 32.500 29.050 1.00 26.66 527 ALA A O 1
ATOM 1317 N N . PRO A 1 175 ? 18.054 33.964 29.120 1.00 27.08 528 PRO A N 1
ATOM 1318 C CA . PRO A 1 175 ? 18.792 33.041 30.013 1.00 26.59 528 PRO A CA 1
ATOM 1319 C C . PRO A 1 175 ? 18.213 32.946 31.438 1.00 25.22 528 PRO A C 1
ATOM 1320 O O . PRO A 1 175 ? 18.476 31.949 32.155 1.00 25.89 528 PRO A O 1
ATOM 1324 N N . VAL A 1 176 ? 17.417 33.941 31.839 1.00 24.07 529 VAL A N 1
ATOM 1325 C CA . VAL A 1 176 ? 16.795 33.937 33.167 1.00 22.82 529 VAL A CA 1
ATOM 1326 C C . VAL A 1 176 ? 15.277 34.149 33.068 1.00 22.55 529 VAL A C 1
ATOM 1327 O O . VAL A 1 176 ? 14.800 35.151 32.500 1.00 22.72 529 VAL A O 1
ATOM 1331 N N . LEU A 1 177 ? 14.517 33.249 33.701 1.00 21.18 530 LEU A N 1
ATOM 1332 C CA . LEU A 1 177 ? 13.091 33.300 33.678 1.00 20.82 530 LEU A CA 1
ATOM 1333 C C . LEU A 1 177 ? 12.595 33.554 35.100 1.00 19.87 530 LEU A C 1
ATOM 1334 O O . LEU A 1 177 ? 12.993 32.852 35.990 1.00 19.41 530 LEU A O 1
ATOM 1339 N N . ILE A 1 178 ? 11.796 34.601 35.277 1.00 19.25 531 ILE A N 1
ATOM 1340 C CA . ILE A 1 178 ? 11.189 34.935 36.578 1.00 19.99 531 ILE A CA 1
ATOM 1341 C C . ILE A 1 178 ? 9.715 34.622 36.414 1.00 20.84 531 ILE A C 1
ATOM 1342 O O . ILE A 1 178 ? 8.975 35.334 35.697 1.00 21.21 531 ILE A O 1
ATOM 1347 N N A PHE A 1 179 ? 9.267 33.594 37.134 0.50 21.64 532 PHE A N 1
ATOM 1348 N N B PHE A 1 179 ? 9.263 33.585 37.127 0.50 20.94 532 PHE A N 1
ATOM 1349 C CA A PHE A 1 179 ? 7.953 33.025 36.961 0.50 22.40 532 PHE A CA 1
ATOM 1350 C CA B PHE A 1 179 ? 7.943 32.988 36.959 0.50 21.16 532 PHE A CA 1
ATOM 1351 C C A PHE A 1 179 ? 7.124 33.088 38.240 0.50 22.39 532 PHE A C 1
ATOM 1352 C C B PHE A 1 179 ? 7.088 33.018 38.222 0.50 21.71 532 PHE A C 1
ATOM 1353 O O A PHE A 1 179 ? 7.527 32.575 39.290 0.50 23.50 532 PHE A O 1
ATOM 1354 O O B PHE A 1 179 ? 7.425 32.401 39.236 0.50 22.99 532 PHE A O 1
ATOM 1369 N N . ASP A 1 180 ? 5.975 33.736 38.149 1.00 21.76 533 ASP A N 1
ATOM 1370 C CA . ASP A 1 180 ? 5.053 33.828 39.314 1.00 22.23 533 ASP A CA 1
ATOM 1371 C C . ASP A 1 180 ? 3.940 32.839 39.036 1.00 24.52 533 ASP A C 1
ATOM 1372 O O . ASP A 1 180 ? 3.125 33.056 38.133 1.00 23.29 533 ASP A O 1
ATOM 1377 N N . GLU A 1 181 ? 3.931 31.756 39.806 1.00 26.65 534 GLU A N 1
ATOM 1378 C CA . GLU A 1 181 ? 3.042 30.617 39.651 1.00 30.85 534 GLU A CA 1
ATOM 1379 C C . GLU A 1 181 ? 1.819 30.701 40.573 1.00 33.93 534 GLU A C 1
ATOM 1380 O O . GLU A 1 181 ? 0.761 31.139 40.157 1.00 38.25 534 GLU A O 1
ATOM 1386 N N . LEU A 1 198 ? 6.365 25.582 29.693 1.00 65.89 551 LEU A N 1
ATOM 1387 C CA . LEU A 1 198 ? 6.550 25.533 31.146 1.00 66.40 551 LEU A CA 1
ATOM 1388 C C . LEU A 1 198 ? 7.739 24.631 31.463 1.00 65.69 551 LEU A C 1
ATOM 1389 O O . LEU A 1 198 ? 8.833 25.143 31.678 1.00 60.72 551 LEU A O 1
ATOM 1394 N N . GLU A 1 199 ? 7.545 23.307 31.497 1.00 70.49 552 GLU A N 1
ATOM 1395 C CA . GLU A 1 199 ? 8.686 22.375 31.605 1.00 70.37 552 GLU A CA 1
ATOM 1396 C C . GLU A 1 199 ? 9.550 22.622 30.369 1.00 66.03 552 GLU A C 1
ATOM 1397 O O . GLU A 1 199 ? 10.733 22.293 30.338 1.00 67.99 552 GLU A O 1
ATOM 1403 N N . SER A 1 200 ? 8.904 23.174 29.341 1.00 64.50 553 SER A N 1
ATOM 1404 C CA . SER A 1 200 ? 9.550 23.614 28.128 1.00 63.09 553 SER A CA 1
ATOM 1405 C C . SER A 1 200 ? 10.684 24.552 28.533 1.00 60.57 553 SER A C 1
ATOM 1406 O O . SER A 1 200 ? 11.849 24.143 28.552 1.00 58.52 553 SER A O 1
ATOM 1409 N N . LEU A 1 201 ? 10.344 25.780 28.926 1.00 55.72 554 L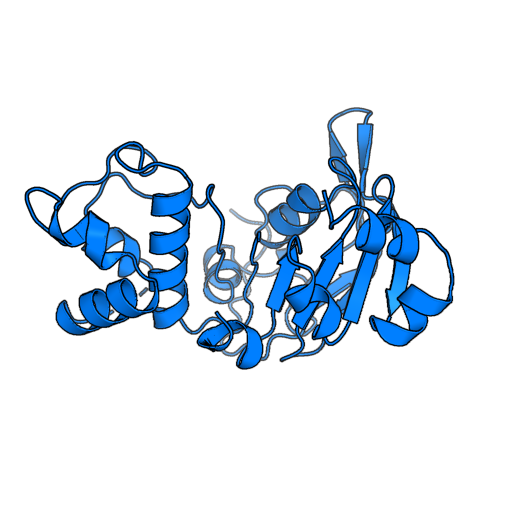EU A N 1
ATOM 1410 C CA . LEU A 1 201 ? 11.358 26.751 29.316 1.00 55.04 554 LEU A CA 1
ATOM 1411 C C . LEU A 1 201 ? 12.029 26.444 30.642 1.00 49.36 554 LEU A C 1
ATOM 1412 O O . LEU A 1 201 ? 13.245 26.360 30.702 1.00 49.22 554 LEU A O 1
ATOM 1417 N N . THR A 1 202 ? 11.220 26.274 31.692 1.00 50.85 555 THR A N 1
ATOM 1418 C CA . THR A 1 202 ? 11.731 26.199 33.075 1.00 49.87 555 THR A CA 1
ATOM 1419 C C . THR A 1 202 ? 13.001 25.382 33.144 1.00 49.29 555 THR A C 1
ATOM 1420 O O . THR A 1 202 ? 13.989 25.823 33.732 1.00 46.16 555 THR A O 1
ATOM 1424 N N . LYS A 1 203 ? 12.973 24.219 32.507 1.00 54.29 556 LYS A N 1
ATOM 1425 C CA . LYS A 1 203 ? 14.131 23.347 32.442 1.00 61.66 556 LYS A CA 1
ATOM 1426 C C . LYS A 1 203 ? 15.339 23.969 31.725 1.00 61.06 556 LYS A C 1
ATOM 1427 O O . LYS A 1 203 ? 16.414 24.041 32.312 1.00 69.63 556 LYS A O 1
ATOM 1433 N N . SER A 1 204 ? 15.161 24.453 30.494 1.00 63.12 557 SER A N 1
ATOM 1434 C CA . SER A 1 204 ? 16.299 24.943 29.663 1.00 61.05 557 SER A CA 1
ATOM 1435 C C . SER A 1 204 ? 16.873 26.367 29.899 1.00 56.10 557 SER A C 1
ATOM 1436 O O . SER A 1 204 ? 17.558 26.905 29.020 1.00 53.14 557 SER A O 1
ATOM 1439 N N . CYS A 1 205 ? 16.621 26.956 31.071 1.00 39.32 558 CYS A N 1
ATOM 1440 C CA . CYS A 1 205 ? 17.153 28.284 31.426 1.00 34.29 558 CYS A CA 1
ATOM 1441 C C . CYS A 1 205 ? 17.262 28.314 32.925 1.00 30.69 558 CYS A C 1
ATOM 1442 O O . CYS A 1 205 ? 16.932 27.333 33.558 1.00 31.37 558 CYS A O 1
ATOM 1445 N N . THR A 1 206 ? 17.718 29.423 33.502 1.00 27.43 559 THR A N 1
ATOM 1446 C CA . THR A 1 206 ? 17.712 29.575 34.962 1.00 27.04 559 THR A CA 1
ATOM 1447 C C . THR A 1 206 ? 16.288 30.009 35.289 1.00 24.38 559 THR A C 1
ATOM 1448 O O . THR A 1 206 ? 15.774 30.903 34.631 1.00 23.94 559 THR A O 1
ATOM 1452 N N . THR A 1 207 ? 15.628 29.340 36.225 1.00 25.39 560 THR A N 1
ATOM 1453 C CA . THR A 1 207 ? 14.257 29.722 36.617 1.00 22.92 560 THR A CA 1
ATOM 1454 C C . THR A 1 207 ? 14.164 30.095 38.064 1.00 22.74 560 THR A C 1
ATOM 1455 O O . THR A 1 207 ? 14.575 29.315 38.910 1.00 19.81 560 THR A O 1
ATOM 1459 N N . ILE A 1 208 ? 13.681 31.312 38.313 1.00 19.06 561 ILE A N 1
ATOM 1460 C CA . ILE A 1 208 ? 13.366 31.784 39.640 1.00 21.72 561 ILE A CA 1
ATOM 1461 C C . ILE A 1 208 ? 11.833 31.739 39.673 1.00 22.10 561 ILE A C 1
ATOM 1462 O O . ILE A 1 208 ? 11.156 32.511 38.953 1.00 22.54 561 ILE A O 1
ATOM 1467 N N . VAL A 1 209 ? 11.287 30.819 40.446 1.00 20.46 562 VAL A N 1
ATOM 1468 C CA . VAL A 1 209 ? 9.845 30.634 40.508 1.00 20.15 562 VAL A CA 1
ATOM 1469 C C . VAL A 1 209 ? 9.278 30.871 41.911 1.00 20.06 562 VAL A C 1
ATOM 1470 O O . VAL A 1 209 ? 9.818 30.375 42.898 1.00 20.69 562 VAL A O 1
ATOM 1474 N N . ILE A 1 210 ? 8.239 31.698 41.957 1.00 20.06 563 ILE A N 1
ATOM 1475 C CA . ILE A 1 210 ? 7.462 31.910 43.148 1.00 21.35 563 ILE A CA 1
ATOM 1476 C C . ILE A 1 210 ? 6.458 30.774 43.031 1.00 21.16 563 ILE A C 1
ATOM 1477 O O . ILE A 1 210 ? 5.493 30.830 42.201 1.00 20.10 563 ILE A O 1
ATOM 1482 N N . ALA A 1 211 ? 6.673 29.748 43.858 1.00 23.76 564 ALA A N 1
ATOM 1483 C CA . ALA A 1 211 ? 5.923 28.501 43.711 1.00 23.81 564 ALA A CA 1
ATOM 1484 C C . ALA A 1 211 ? 4.615 28.379 44.484 1.00 23.75 564 ALA A C 1
ATOM 1485 O O . ALA A 1 211 ? 4.531 28.691 45.691 1.00 24.16 564 ALA A O 1
ATOM 1487 N N . HIS A 1 212 ? 3.591 27.938 43.760 1.00 25.26 565 HIS A N 1
ATOM 1488 C CA . HIS A 1 212 ? 2.301 27.652 44.340 1.00 28.56 565 HIS A CA 1
ATOM 1489 C C . HIS A 1 212 ? 1.784 26.245 44.036 1.00 27.67 565 HIS A C 1
ATOM 1490 O O . HIS A 1 212 ? 0.715 25.878 44.527 1.00 30.43 565 HIS A O 1
ATOM 1497 N N . ARG A 1 213 ? 2.534 25.464 43.254 1.00 28.51 566 ARG A N 1
ATOM 1498 C CA . ARG A 1 213 ? 2.165 24.101 42.925 1.00 27.90 566 ARG A CA 1
ATOM 1499 C C . ARG A 1 213 ? 3.079 23.136 43.654 1.00 26.25 566 ARG A C 1
ATOM 1500 O O . ARG A 1 213 ? 4.297 23.351 43.689 1.00 25.00 566 ARG A O 1
ATOM 1508 N N . LEU A 1 214 ? 2.502 22.064 44.206 1.00 25.08 567 LEU A N 1
ATOM 1509 C CA . LEU A 1 214 ? 3.311 21.060 44.912 1.00 24.71 567 LEU A CA 1
ATOM 1510 C C . LEU A 1 214 ? 4.353 20.404 43.947 1.00 24.38 567 LEU A C 1
ATOM 1511 O O . LEU A 1 214 ? 5.496 20.109 44.342 1.00 23.19 567 LEU A O 1
ATOM 1516 N N . SER A 1 215 ? 3.963 20.207 42.698 1.00 25.89 568 SER A N 1
ATOM 1517 C CA . SER A 1 215 ? 4.866 19.621 41.700 1.00 26.75 568 SER A CA 1
ATOM 1518 C C . SER A 1 215 ? 6.097 20.489 41.421 1.00 27.78 568 SER A C 1
ATOM 1519 O O . SER A 1 215 ? 7.159 19.980 41.038 1.00 29.23 568 SER A O 1
ATOM 1522 N N . THR A 1 216 ? 5.963 21.794 41.608 1.00 24.43 569 THR A N 1
ATOM 1523 C CA . THR A 1 216 ? 7.067 22.689 41.347 1.00 24.36 569 THR A CA 1
ATOM 1524 C C . THR A 1 216 ? 8.108 22.515 42.432 1.00 22.47 569 THR A C 1
ATOM 1525 O O . THR A 1 216 ? 9.293 22.360 42.145 1.00 23.34 569 THR A O 1
ATOM 1529 N N . VAL A 1 217 ? 7.690 22.511 43.688 1.00 21.11 570 VAL A N 1
ATOM 1530 C CA . VAL A 1 217 ? 8.670 22.320 44.753 1.00 21.56 570 VAL A CA 1
ATOM 1531 C C . VAL A 1 217 ? 9.234 20.909 44.819 1.00 20.99 570 VAL A C 1
ATOM 1532 O O . VAL A 1 217 ? 10.408 20.724 45.114 1.00 22.10 570 VAL A O 1
ATOM 1536 N N . GLU A 1 218 ? 8.416 19.915 44.508 1.00 22.31 571 GLU A N 1
ATOM 1537 C CA . GLU A 1 218 ? 8.874 18.512 44.495 1.00 23.31 571 GLU A CA 1
ATOM 1538 C C . GLU A 1 218 ? 10.013 18.287 43.496 1.00 25.54 571 GLU A C 1
ATOM 1539 O O . GLU A 1 218 ? 10.890 17.456 43.739 1.00 27.21 571 GLU A O 1
ATOM 1545 N N . ASN A 1 219 ? 10.035 19.046 42.410 1.00 24.84 572 ASN A N 1
ATOM 1546 C CA . ASN A 1 219 ? 11.070 18.872 41.378 1.00 25.21 572 ASN A CA 1
ATOM 1547 C C . ASN A 1 219 ? 12.160 19.967 41.307 1.00 24.67 572 ASN A C 1
ATOM 1548 O O . ASN A 1 219 ? 13.088 19.918 40.445 1.00 23.62 572 ASN A O 1
ATOM 1553 N N . ALA A 1 220 ? 12.047 20.975 42.158 1.00 23.13 573 ALA A N 1
ATOM 1554 C CA . ALA A 1 220 ? 12.973 22.106 42.126 1.00 22.63 573 ALA A CA 1
ATOM 1555 C C . ALA A 1 220 ? 14.388 21.694 42.525 1.00 24.41 573 ALA A C 1
ATOM 1556 O O . ALA A 1 220 ? 14.592 20.829 43.383 1.00 22.84 573 ALA A O 1
ATOM 1558 N N . ASP A 1 221 ? 15.372 22.329 41.891 1.00 23.46 574 ASP A N 1
ATOM 1559 C CA . ASP A 1 221 ? 16.759 22.065 42.228 1.00 24.53 574 ASP A CA 1
ATOM 1560 C C . ASP A 1 221 ? 17.060 22.589 43.635 1.00 25.73 574 ASP A C 1
ATOM 1561 O O . ASP A 1 221 ? 17.866 22.007 44.346 1.00 26.92 574 ASP A O 1
ATOM 1566 N N . LYS A 1 222 ? 16.417 23.684 44.024 1.00 24.00 575 LYS A N 1
ATOM 1567 C CA . LYS A 1 222 ? 16.609 24.279 45.336 1.00 25.16 575 LYS A CA 1
ATOM 1568 C C . LYS A 1 222 ? 15.323 25.037 45.727 1.00 22.18 575 LYS A C 1
ATOM 1569 O O . LYS A 1 222 ? 14.640 25.568 44.880 1.00 21.85 575 LYS A O 1
ATOM 1575 N N . ILE A 1 223 ? 14.959 24.975 46.995 1.00 22.55 576 ILE A N 1
ATOM 1576 C CA . ILE A 1 223 ? 13.804 25.707 47.530 1.00 22.51 576 ILE A CA 1
ATOM 1577 C C . ILE A 1 223 ? 14.351 26.670 48.552 1.00 22.38 576 ILE A C 1
ATOM 1578 O O . ILE A 1 223 ? 15.180 26.280 49.403 1.00 21.75 576 ILE A O 1
ATOM 1583 N N . VAL A 1 224 ? 13.901 27.933 48.452 1.00 21.49 577 VAL A N 1
ATOM 1584 C CA . VAL A 1 224 ? 14.255 28.979 49.375 1.00 22.70 577 VAL A CA 1
ATOM 1585 C C . VAL A 1 224 ? 12.954 29.318 50.100 1.00 23.03 577 VAL A C 1
ATOM 1586 O O . VAL A 1 224 ? 11.944 29.699 49.468 1.00 21.84 577 VAL A O 1
ATOM 1590 N N . VAL A 1 225 ? 12.971 29.105 51.412 1.00 22.37 578 VAL A N 1
ATOM 1591 C CA . VAL A 1 225 ? 11.835 29.342 52.279 1.00 23.90 578 VAL A CA 1
ATOM 1592 C C . VAL A 1 225 ? 11.955 30.704 52.947 1.00 23.35 578 VAL A C 1
ATOM 1593 O O . VAL A 1 225 ? 12.884 30.944 53.758 1.00 24.80 578 VAL A O 1
ATOM 1597 N N . MET A 1 226 ? 11.015 31.581 52.634 1.00 24.29 579 MET A N 1
ATOM 1598 C CA . MET A 1 226 ? 10.988 32.942 53.202 1.00 27.06 579 MET A CA 1
ATOM 1599 C C . MET A 1 226 ? 9.926 33.091 54.321 1.00 28.44 579 MET A C 1
ATOM 1600 O O . MET A 1 226 ? 8.870 32.465 54.312 1.00 26.57 579 MET A O 1
ATOM 1605 N N . ASP A 1 227 ? 10.237 33.941 55.289 1.00 27.74 580 ASP A N 1
ATOM 1606 C CA . ASP A 1 227 ? 9.312 34.241 56.381 1.00 29.68 580 ASP A CA 1
ATOM 1607 C C . ASP A 1 227 ? 9.663 35.630 56.839 1.00 26.62 580 ASP A C 1
ATOM 1608 O O . ASP A 1 227 ? 10.811 35.909 57.211 1.00 24.31 580 ASP A O 1
ATOM 1613 N N . GLY A 1 228 ? 8.695 36.524 56.714 1.00 25.88 581 GLY A N 1
ATOM 1614 C CA . GLY A 1 228 ? 8.891 37.899 57.121 1.00 25.82 581 GLY A CA 1
ATOM 1615 C C . GLY A 1 228 ? 10.084 38.555 56.474 1.00 25.83 581 GLY A C 1
ATOM 1616 O O . GLY A 1 228 ? 10.792 39.301 57.138 1.00 27.14 581 GLY A O 1
ATOM 1617 N N . GLY A 1 229 ? 10.338 38.232 55.198 1.00 23.79 582 GLY A N 1
ATOM 1618 C CA . GLY A 1 229 ? 11.425 38.844 54.469 1.00 24.77 582 GLY A CA 1
ATOM 1619 C C . GLY A 1 229 ? 12.776 38.210 54.705 1.00 25.78 582 GLY A C 1
ATOM 1620 O O . GLY A 1 229 ? 13.779 38.721 54.235 1.00 24.72 582 GLY A O 1
ATOM 1621 N N . ARG A 1 230 ? 12.818 37.123 55.478 1.00 24.69 583 ARG A N 1
ATOM 1622 C CA . ARG A 1 230 ? 14.061 36.469 55.823 1.00 25.00 583 ARG A CA 1
ATOM 1623 C C . ARG A 1 230 ? 14.082 35.051 55.265 1.00 25.90 583 ARG A C 1
ATOM 1624 O O . ARG A 1 230 ? 13.053 34.393 55.266 1.00 26.79 583 ARG A O 1
ATOM 1632 N N . VAL A 1 231 ? 15.250 34.597 54.794 1.00 25.92 584 VAL A N 1
ATOM 1633 C CA . VAL A 1 231 ? 15.418 33.209 54.366 1.00 27.32 584 VAL A CA 1
ATOM 1634 C C . VAL A 1 231 ? 15.621 32.401 55.634 1.00 27.91 584 VAL A C 1
ATOM 1635 O O . VAL A 1 231 ? 16.580 32.665 56.374 1.00 29.51 584 VAL A O 1
ATOM 1639 N N . VAL A 1 232 ? 14.729 31.457 55.914 1.00 27.74 585 VAL A N 1
ATOM 1640 C CA . VAL A 1 232 ? 14.831 30.660 57.142 1.00 30.18 585 VAL A CA 1
ATOM 1641 C C . VAL A 1 232 ? 15.232 29.209 56.901 1.00 30.15 585 VAL A C 1
ATOM 1642 O O . VAL A 1 232 ? 15.725 28.548 57.799 1.00 31.21 585 VAL A O 1
ATOM 1646 N N . GLU A 1 233 ? 14.975 28.713 55.697 1.00 30.38 586 GLU A N 1
ATOM 1647 C CA . GLU A 1 233 ? 15.368 27.359 55.317 1.00 30.80 586 GLU A CA 1
ATOM 1648 C C . GLU A 1 233 ? 15.734 27.377 53.844 1.00 29.43 586 GLU A C 1
ATOM 1649 O O . GLU A 1 233 ? 15.252 28.217 53.080 1.00 26.60 586 GLU A O 1
ATOM 1655 N N . SER A 1 234 ? 16.555 26.413 53.439 1.00 30.31 587 SER A N 1
ATOM 1656 C CA . SER A 1 234 ? 16.925 26.264 52.031 1.00 29.29 587 SER A CA 1
ATOM 1657 C C . SER A 1 234 ? 17.411 24.847 51.783 1.00 28.23 587 SER A C 1
ATOM 1658 O O . SER A 1 234 ? 18.132 24.295 52.615 1.00 29.74 587 SER A O 1
ATOM 1661 N N . GLY A 1 235 ? 17.015 24.275 50.655 1.00 24.97 588 GLY A N 1
ATOM 1662 C CA . GLY A 1 235 ? 17.419 22.921 50.276 1.00 27.16 588 GLY A CA 1
ATOM 1663 C C . GLY A 1 235 ? 16.445 22.266 49.299 1.00 27.48 588 GLY A C 1
ATOM 1664 O O . GLY A 1 235 ? 15.635 22.931 48.660 1.00 25.09 588 GLY A O 1
ATOM 1665 N N . LYS A 1 236 ? 16.511 20.944 49.193 1.00 25.15 589 LYS A N 1
ATOM 1666 C CA . LYS A 1 236 ? 15.613 20.202 48.319 1.00 26.28 589 LYS A CA 1
ATOM 1667 C C . LYS A 1 236 ? 14.406 19.710 49.106 1.00 24.41 589 LYS A C 1
ATOM 1668 O O . LYS A 1 236 ? 14.459 19.544 50.334 1.00 24.64 589 LYS A O 1
ATOM 1674 N N . HIS A 1 237 ? 13.342 19.439 48.373 1.00 24.53 590 HIS A N 1
ATOM 1675 C CA . HIS A 1 237 ? 12.077 18.996 48.957 1.00 23.75 590 HIS A CA 1
ATOM 1676 C C . HIS A 1 237 ? 12.166 17.873 49.974 1.00 25.83 590 HIS A C 1
ATOM 1677 O O . HIS A 1 237 ? 11.623 17.992 51.089 1.00 22.74 590 HIS A O 1
ATOM 1684 N N . GLN A 1 238 ? 12.833 16.770 49.622 1.00 26.55 591 GLN A N 1
ATOM 1685 C CA . GLN A 1 238 ? 12.887 15.640 50.540 1.00 28.84 591 GLN A CA 1
ATOM 1686 C C . GLN A 1 238 ? 13.496 15.988 51.870 1.00 30.00 591 GLN A C 1
ATOM 1687 O O . GLN A 1 238 ? 12.899 15.716 52.864 1.00 26.21 591 GLN A O 1
ATOM 1693 N N . GLU A 1 239 ? 14.676 16.594 51.872 1.00 30.94 592 GLU A N 1
ATOM 1694 C CA . GLU A 1 239 ? 15.317 16.973 53.127 1.00 34.13 592 GLU A CA 1
ATOM 1695 C C . GLU A 1 239 ? 14.516 18.015 53.903 1.00 30.81 592 GLU A C 1
ATOM 1696 O O . GLU A 1 239 ? 14.385 17.887 55.128 1.00 32.81 592 GLU A O 1
ATOM 1702 N N . LEU A 1 240 ? 13.988 19.042 53.218 1.00 26.56 593 LEU A N 1
ATOM 1703 C CA . LEU A 1 240 ? 13.180 20.072 53.896 1.00 25.56 593 LEU A CA 1
ATOM 1704 C C . LEU A 1 240 ? 11.905 19.510 54.475 1.00 26.00 593 LEU A C 1
ATOM 1705 O O . LEU A 1 240 ? 11.537 19.869 55.619 1.00 23.64 593 LEU A O 1
ATOM 1710 N N . LEU A 1 241 ? 11.241 18.622 53.735 1.00 24.94 594 LEU A N 1
ATOM 1711 C CA . LEU A 1 241 ? 9.985 18.042 54.221 1.00 26.29 594 LEU A CA 1
ATOM 1712 C C . LEU A 1 241 ? 10.209 17.280 55.533 1.00 28.31 594 LEU A C 1
ATOM 1713 O O . LEU A 1 241 ? 9.420 17.417 56.470 1.00 31.13 594 LEU A O 1
ATOM 1718 N N . GLU A 1 242 ? 11.305 16.523 55.593 1.00 29.47 595 GLU A N 1
ATOM 1719 C CA . GLU A 1 242 ? 11.695 15.740 56.782 1.00 33.40 595 GLU A CA 1
ATOM 1720 C C . GLU A 1 242 ? 12.027 16.568 57.985 1.00 33.40 595 GLU A C 1
ATOM 1721 O O . GLU A 1 242 ? 11.931 16.085 59.106 1.00 37.24 595 GLU A O 1
ATOM 1727 N N . GLN A 1 243 ? 12.520 17.774 57.764 1.00 33.90 596 GLN A N 1
ATOM 1728 C CA . GLN A 1 243 ? 12.870 18.627 58.894 1.00 36.77 596 GLN A CA 1
ATOM 1729 C C . GLN A 1 243 ? 11.696 18.994 59.831 1.00 36.34 596 GLN A C 1
ATOM 1730 O O . GLN A 1 243 ? 11.929 19.356 60.989 1.00 36.01 596 GLN A O 1
ATOM 1736 N N . GLY A 1 244 ? 10.455 18.902 59.340 1.00 35.43 597 GLY A N 1
ATOM 1737 C CA . GLY A 1 244 ? 9.261 19.199 60.136 1.00 34.38 597 GLY A CA 1
ATOM 1738 C C . GLY A 1 244 ? 9.211 20.656 60.555 1.00 33.58 597 GLY A C 1
ATOM 1739 O O . GLY A 1 244 ? 8.773 20.967 61.648 1.00 35.67 597 GLY A O 1
ATOM 1740 N N . GLY A 1 245 ? 9.708 21.542 59.692 1.00 30.22 598 GLY A N 1
ATOM 1741 C CA . GLY A 1 245 ? 9.774 22.963 59.960 1.00 30.04 598 GLY A CA 1
ATOM 1742 C C . GLY A 1 245 ? 8.783 23.776 59.155 1.00 28.36 598 GLY A C 1
ATOM 1743 O O . GLY A 1 245 ? 7.694 23.295 58.810 1.00 25.72 598 GLY A O 1
ATOM 1744 N N . LEU A 1 246 ? 9.175 25.009 58.816 1.00 30.03 599 LEU A N 1
ATOM 1745 C CA . LEU A 1 246 ? 8.287 25.907 58.074 1.00 30.52 599 LEU A CA 1
ATOM 1746 C C . LEU A 1 246 ? 7.898 25.306 56.728 1.00 25.99 599 LEU A C 1
ATOM 1747 O O . LEU A 1 246 ? 6.724 25.317 56.385 1.00 25.21 599 LEU A O 1
ATOM 1752 N N . TYR A 1 247 ? 8.872 24.816 55.953 1.00 28.00 600 TYR A N 1
ATOM 1753 C CA . TYR A 1 247 ? 8.564 24.201 54.665 1.00 25.88 600 TYR A CA 1
ATOM 1754 C C . TYR A 1 247 ? 7.525 23.085 54.786 1.00 26.78 600 TYR A C 1
ATOM 1755 O O . TYR A 1 247 ? 6.584 23.003 53.971 1.00 24.73 600 TYR A O 1
ATOM 1764 N N . THR A 1 248 ? 7.688 22.236 55.806 1.00 27.95 601 THR A N 1
ATOM 1765 C CA . THR A 1 248 ? 6.773 21.136 56.019 1.00 28.33 601 THR A CA 1
ATOM 1766 C C . THR A 1 248 ? 5.369 21.693 56.148 1.00 27.16 601 THR A C 1
ATOM 1767 O O . THR A 1 248 ? 4.432 21.194 55.501 1.00 27.61 601 THR A O 1
ATOM 1771 N N . ARG A 1 249 ? 5.226 22.740 56.957 1.00 28.56 602 ARG A N 1
ATOM 1772 C CA . ARG A 1 249 ? 3.931 23.359 57.163 1.00 28.55 602 ARG A CA 1
ATOM 1773 C C . ARG A 1 249 ? 3.370 23.981 55.908 1.00 28.23 602 ARG A C 1
ATOM 1774 O O . ARG A 1 249 ? 2.178 23.878 55.651 1.00 27.15 602 ARG A O 1
ATOM 1782 N N . LEU A 1 250 ? 4.232 24.652 55.141 1.00 24.03 603 LEU A N 1
ATOM 1783 C CA . LEU A 1 250 ? 3.818 25.273 53.876 1.00 25.23 603 LEU A CA 1
ATOM 1784 C C . LEU A 1 250 ? 3.372 24.218 52.833 1.00 24.51 603 LEU A C 1
ATOM 1785 O O . LEU A 1 250 ? 2.349 24.380 52.115 1.00 24.11 603 LEU A O 1
ATOM 1790 N N . TYR A 1 251 ? 4.139 23.137 52.751 1.00 23.83 604 TYR A N 1
ATOM 1791 C CA . TYR A 1 251 ? 3.813 22.063 51.806 1.00 25.30 604 TYR A CA 1
ATOM 1792 C C . TYR A 1 251 ? 2.456 21.440 52.210 1.00 26.56 604 TYR A C 1
ATOM 1793 O O . TYR A 1 251 ? 1.583 21.255 51.363 1.00 27.35 604 TYR A O 1
ATOM 1802 N N . GLN A 1 252 ? 2.289 21.158 53.499 1.00 27.75 605 GLN A N 1
ATOM 1803 C CA . GLN A 1 252 ? 1.035 20.558 54.008 1.00 31.30 605 GLN A CA 1
ATOM 1804 C C . GLN A 1 252 ? -0.199 21.425 53.760 1.00 32.87 605 GLN A C 1
ATOM 1805 O O . GLN A 1 252 ? -1.265 20.891 53.458 1.00 33.33 605 GLN A O 1
ATOM 1811 N N . SER A 1 253 ? -0.045 22.754 53.853 1.00 31.78 606 SER A N 1
ATOM 1812 C CA . SER A 1 253 ? -1.150 23.673 53.599 1.00 33.25 606 SER A CA 1
ATOM 1813 C C . SER A 1 253 ? -1.312 24.073 52.087 1.00 34.20 606 SER A C 1
ATOM 1814 O O . SER A 1 253 ? -2.097 24.946 51.746 1.00 35.81 606 SER A O 1
ATOM 1817 N N . GLY A 1 254 ? -0.554 23.455 51.190 1.00 32.46 607 GLY A N 1
ATOM 1818 C CA . GLY A 1 254 ? -0.713 23.686 49.752 1.00 32.91 607 GLY A CA 1
ATOM 1819 C C . GLY A 1 254 ? -0.095 24.951 49.175 1.00 32.71 607 GLY A C 1
ATOM 1820 O O . GLY A 1 254 ? -0.549 25.443 48.137 1.00 36.05 607 GLY A O 1
ATOM 1821 N N . LEU A 1 255 ? 0.934 25.483 49.837 1.00 31.66 608 LEU A N 1
ATOM 1822 C CA . LEU A 1 255 ? 1.652 26.648 49.334 1.00 33.83 608 LEU A CA 1
ATOM 1823 C C . LEU A 1 255 ? 0.615 27.714 48.998 1.00 40.96 608 LEU A C 1
ATOM 1824 O O . LEU A 1 255 ? 0.533 28.185 47.856 1.00 41.53 608 LEU A O 1
ATOM 1829 N N . GLN A 1 256 ? -0.178 28.031 50.020 1.00 47.89 609 GLN A N 1
ATOM 1830 C CA . GLN A 1 256 ? -1.290 29.021 50.055 1.00 59.75 609 GLN A CA 1
ATOM 1831 C C . GLN A 1 256 ? -2.601 28.296 50.338 1.00 63.54 609 GLN A C 1
ATOM 1832 O O . GLN A 1 256 ? -2.730 27.669 51.392 1.00 64.35 609 GLN A O 1
#

B-factor: mean 34.36, std 12.7, range [18.75, 108.57]

Radius of gyration: 18.12 Å; Cα contacts (8 Å, |Δi|>4): 500; chains: 1; bounding box: 41×43×48 Å

Organism: Francisella tularensis subsp. tularensis (strain FSC 198) (NCBI:txid393115)

Sequence (233 aa):
KEETGSKELAKVDGNVTIKDLSFAFGEHKVLSSGVSVDIKKAGQTVAFVGKSGSSGKTTLTSIISRFYTQHEGEILLDGVDTRELTLENLRSHLSIIVSQNVHLFDDTVYNNIAFGEVSEEEVIDALKRANAYEFVQELSDGINTNIGNNGSKLSGGQRQRISIARALLKNNAPVLIFFDELESLTKSCTTIVIAHRLSTVENADKIVVMDGGRVVESGKHQELLEQGGLYTRLYQSGLQ

Secondary structure (DSSP, 8-state):
--S--B--S-----EEEEEEEEEETTEEEEEEEEEEE-TT-EEEEE-STTSSHHHHHHHHTTSS--SEEEEEETTEEGGGB-HHHHHHTEEEESS-----SSBHHHHHH-----HHHHHHHHHHTT-HHHHHTSTTGGG-B--GGGTTS-HHHHHHHHHHHHHHH--SEEEEE--HHHHHTSEEEEE--SHHHHHH-SEEEEEETTEEEEEE-HHHHHHTTSHHHHHHHTT--

Solvent-accessible surface area: 11519 Å² total; per-residue (Å²): 165,68,101,10,98,104,125,46,106,156,8,85,0,32,2,33,2,97,72,0,10,12,14,90,77,185,121,102,16,0,35,44,0,50,11,88,0,138,39,39,48,20,0,0,2,1,2,103,98,67,4,8,15,79,20,2,14,20,2,3,1,40,118,96,76,15,104,114,15,57,2,42,4,44,54,32,25,4,74,76,0,27,50,129,12,0,87,48,11,8,8,42,0,11,91,120,42,114,11,78,91,53,26,0,49,60,4,5,33,116,100,231,37,53,91,125,88,0,45,77,0,0,122,139,7,83,0,43,96,21,0,113,156,44,106,88,20,18,84,15,51,1,6,102,82,0,78,137,6,70,14,31,44,55,38,57,0,5,13,0,54,2,24,49,67,118,9,32,0,2,7,16,41,56,97,124,66,25,25,124,94,17,0,0,1,2,5,2,61,149,71,60,26,0,87,93,8,58,51,0,1,0,0,60,54,0,132,47,61,29,61,13,109,25,141,88,1,58,153,110,53,18,15,0,16,133,5,41,137,70,34,4,123

Foldseek 3Di:
DAQADDADDDFQFWKWWFQFWDADVPQTQAGGDTDTFDKQFAEEEFEPPSLCQVVVLCCQLPVDPTPDTAMAGVHHGLSHYDSLRSCLQEQEQFLQDFAAQFFLQCRLCPNPDDPVLLCVLCVVLVQQVVLVVAPVRRRHGQGGRSVVDGSSNSNSSSRSSCLPSLHQEYEYEPPCNNSRVHGYYYHDQALVSQQPGQKYFYGDSNYGDDMGHDVVVCVVPDPVVVCSVVRSD